Protein AF-A0A452V2U7-F1 (afdb_monomer_lite)

Organism: Ursus maritimus (NCBI:txid29073)

Structure (mmCIF, N/CA/C/O backbone):
data_AF-A0A452V2U7-F1
#
_entry.id   AF-A0A452V2U7-F1
#
loop_
_atom_site.group_PDB
_atom_site.id
_atom_site.type_symbol
_atom_site.label_atom_id
_atom_site.label_alt_id
_atom_site.label_comp_id
_atom_site.label_asym_id
_atom_site.label_entity_id
_atom_site.label_seq_id
_atom_site.pdbx_PDB_ins_code
_atom_site.Cartn_x
_atom_site.Cartn_y
_atom_site.Cartn_z
_atom_site.occupancy
_atom_site.B_iso_or_equiv
_atom_site.auth_seq_id
_atom_site.auth_comp_id
_atom_site.auth_asym_id
_atom_site.auth_atom_id
_atom_site.pdbx_PDB_model_num
ATOM 1 N N . MET A 1 1 ? 5.898 -2.558 -35.053 1.00 39.56 1 MET A N 1
ATOM 2 C CA . MET A 1 1 ? 6.240 -1.166 -34.687 1.00 39.56 1 MET A CA 1
ATOM 3 C C . MET A 1 1 ? 6.372 -1.060 -33.161 1.00 39.56 1 MET A C 1
ATOM 5 O O . MET A 1 1 ? 5.584 -0.393 -32.524 1.00 39.56 1 MET A O 1
ATOM 9 N N . LEU A 1 2 ? 7.328 -1.786 -32.562 1.00 45.12 2 LEU A N 1
ATOM 10 C CA . LEU A 1 2 ? 7.472 -1.958 -31.096 1.00 45.12 2 LEU A CA 1
ATOM 11 C C . LEU A 1 2 ? 8.805 -1.397 -30.559 1.00 45.12 2 LEU A C 1
ATOM 13 O O . LEU A 1 2 ? 9.093 -1.476 -29.370 1.00 45.12 2 LEU A O 1
ATOM 17 N N . LEU A 1 3 ? 9.646 -0.863 -31.450 1.00 44.84 3 LEU A N 1
ATOM 18 C CA . LEU A 1 3 ? 11.004 -0.418 -31.126 1.00 44.84 3 LEU A CA 1
ATOM 19 C C . LEU A 1 3 ? 11.071 1.058 -30.697 1.00 44.84 3 LEU A C 1
ATOM 21 O O . LEU A 1 3 ? 11.999 1.415 -29.983 1.00 44.84 3 LEU A O 1
ATOM 25 N N . ALA A 1 4 ? 10.089 1.891 -31.064 1.00 44.50 4 ALA A N 1
ATOM 26 C CA . ALA A 1 4 ? 10.100 3.324 -30.748 1.00 44.50 4 ALA A CA 1
ATOM 27 C C . ALA A 1 4 ? 9.685 3.649 -29.297 1.00 44.50 4 ALA A C 1
ATOM 29 O O . ALA A 1 4 ? 10.157 4.630 -28.741 1.00 44.50 4 ALA A O 1
ATOM 30 N N . ALA A 1 5 ? 8.864 2.815 -28.645 1.00 46.53 5 ALA A N 1
ATOM 31 C CA . ALA A 1 5 ? 8.417 3.070 -27.267 1.00 46.53 5 ALA A CA 1
ATOM 32 C C . ALA A 1 5 ? 9.523 2.841 -26.212 1.00 46.53 5 ALA A C 1
ATOM 34 O O . ALA A 1 5 ? 9.489 3.405 -25.124 1.00 46.53 5 ALA A O 1
ATOM 35 N N . ARG A 1 6 ? 10.558 2.050 -26.535 1.00 50.59 6 ARG A N 1
ATOM 36 C CA . ARG A 1 6 ? 11.642 1.715 -25.592 1.00 50.59 6 ARG A CA 1
ATOM 37 C C . ARG A 1 6 ? 12.606 2.867 -25.284 1.00 50.59 6 ARG A C 1
ATOM 39 O O . ARG A 1 6 ? 13.365 2.737 -24.328 1.00 50.59 6 ARG A O 1
ATOM 46 N N . SER A 1 7 ? 12.609 3.958 -26.055 1.00 55.22 7 SER A N 1
ATOM 47 C CA . SER A 1 7 ? 13.558 5.069 -25.867 1.00 55.22 7 SER A CA 1
ATOM 48 C C . SER A 1 7 ? 13.097 6.157 -24.889 1.00 55.22 7 SER A C 1
ATOM 50 O O . SER A 1 7 ? 13.906 7.016 -24.558 1.00 55.22 7 SER A O 1
ATOM 52 N N . ASN A 1 8 ? 11.847 6.134 -24.405 1.00 63.28 8 ASN A N 1
ATOM 53 C CA . ASN A 1 8 ? 11.286 7.234 -23.599 1.00 63.28 8 ASN A CA 1
ATOM 54 C C . ASN A 1 8 ? 11.191 6.966 -22.087 1.00 63.28 8 ASN A C 1
ATOM 56 O O . ASN A 1 8 ? 10.858 7.874 -21.331 1.00 63.28 8 ASN A O 1
ATOM 60 N N . CYS A 1 9 ? 11.506 5.760 -21.614 1.00 72.75 9 CYS A N 1
ATOM 61 C CA . CYS A 1 9 ? 11.289 5.376 -20.214 1.00 72.75 9 CYS A CA 1
ATOM 62 C C . CYS A 1 9 ? 12.532 5.635 -19.350 1.00 72.75 9 CYS A C 1
ATOM 64 O O . CYS A 1 9 ? 13.159 4.711 -18.831 1.00 72.75 9 CYS A O 1
ATOM 66 N N . THR A 1 10 ? 12.918 6.905 -19.225 1.00 70.62 10 THR A N 1
ATOM 67 C CA . THR A 1 10 ? 14.150 7.329 -18.536 1.00 70.62 10 THR A CA 1
ATOM 68 C C . THR A 1 10 ? 14.093 7.142 -17.018 1.00 70.62 10 THR A C 1
ATOM 70 O O . THR A 1 10 ? 15.11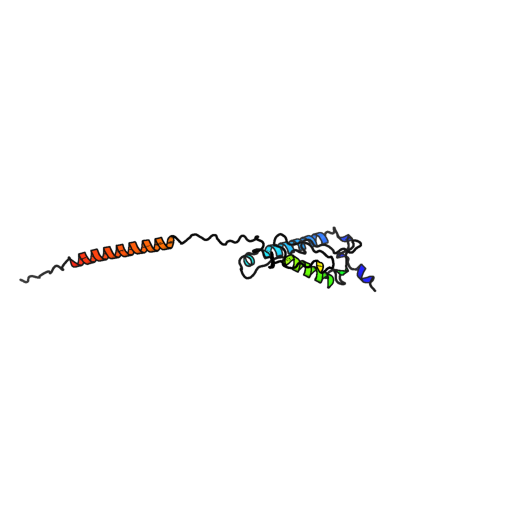3 6.798 -16.427 1.00 70.62 10 THR A O 1
ATOM 73 N N . CYS A 1 11 ? 12.916 7.268 -16.394 1.00 66.62 11 CYS A N 1
ATOM 74 C CA . CYS A 1 11 ? 12.731 7.090 -14.944 1.00 66.62 11 CYS A CA 1
ATOM 75 C C . CYS A 1 11 ? 12.976 5.652 -14.452 1.00 66.62 11 CYS A C 1
ATOM 77 O O . CYS A 1 11 ? 13.299 5.449 -13.286 1.00 66.62 11 CYS A O 1
ATOM 79 N N . LEU A 1 12 ? 12.831 4.649 -15.326 1.00 65.81 12 LEU A N 1
ATOM 80 C CA . LEU A 1 12 ? 13.098 3.235 -15.013 1.00 65.81 12 LEU A CA 1
ATOM 81 C C . LEU A 1 12 ? 14.512 2.797 -15.432 1.00 65.81 12 LEU A C 1
ATOM 83 O O . LEU A 1 12 ? 14.861 1.617 -15.340 1.00 65.81 12 LEU A O 1
ATOM 87 N N . SER A 1 13 ? 15.332 3.734 -15.916 1.00 65.31 13 SER A N 1
ATOM 88 C CA . SER A 1 13 ? 16.718 3.471 -16.288 1.00 65.31 13 SER A CA 1
ATOM 89 C C . SER A 1 13 ? 17.610 3.415 -15.050 1.00 65.31 13 SER A C 1
ATOM 91 O O . SER A 1 13 ? 17.613 4.329 -14.224 1.00 65.31 13 SER A O 1
ATOM 93 N N . ARG A 1 14 ? 18.472 2.391 -14.977 1.00 62.31 14 ARG A N 1
ATOM 94 C CA . ARG A 1 14 ? 19.490 2.251 -13.916 1.00 62.31 14 ARG A CA 1
ATOM 95 C C . ARG A 1 14 ? 20.443 3.446 -13.818 1.00 62.31 14 ARG A C 1
ATOM 97 O O . ARG A 1 14 ? 21.057 3.655 -12.779 1.00 62.31 14 ARG A O 1
ATOM 104 N N . SER A 1 15 ? 20.559 4.255 -14.874 1.00 59.78 15 SER A N 1
ATOM 105 C CA . SER A 1 15 ? 21.407 5.453 -14.881 1.00 59.78 15 SER A CA 1
ATOM 106 C C . SER A 1 15 ? 21.011 6.505 -13.834 1.00 59.78 15 SER A C 1
ATOM 108 O O . SER A 1 15 ? 21.810 7.3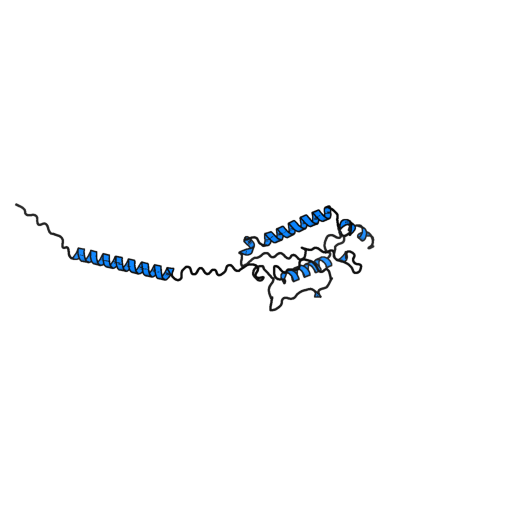96 -13.569 1.00 59.78 15 SER A O 1
ATOM 110 N N . GLN A 1 16 ? 19.812 6.421 -13.244 1.00 64.50 16 GLN A N 1
ATOM 111 C CA . GLN A 1 16 ? 19.323 7.362 -12.226 1.00 64.50 16 GLN A CA 1
ATOM 112 C C . GLN A 1 16 ? 19.404 6.837 -10.782 1.00 64.50 16 GLN A C 1
ATOM 114 O O . GLN A 1 16 ? 19.028 7.567 -9.870 1.00 64.50 16 GLN A O 1
ATOM 119 N N . GLU A 1 17 ? 19.916 5.621 -10.529 1.00 66.75 17 GLU A N 1
ATOM 120 C CA . GLU A 1 17 ? 19.820 4.952 -9.211 1.00 66.75 17 GLU A CA 1
ATOM 121 C C . GLU A 1 17 ? 20.420 5.736 -8.021 1.00 66.75 17 GLU A C 1
ATOM 123 O O . GLU A 1 17 ? 20.071 5.447 -6.877 1.00 66.75 17 GLU A O 1
ATOM 128 N N . ASN A 1 18 ? 21.228 6.774 -8.268 1.00 73.19 18 ASN A N 1
ATOM 129 C CA . ASN A 1 18 ? 21.844 7.620 -7.240 1.00 73.19 18 ASN A CA 1
ATOM 130 C C . ASN A 1 18 ? 21.716 9.134 -7.498 1.00 73.19 18 ASN A C 1
ATOM 132 O O . ASN A 1 18 ? 22.498 9.907 -6.946 1.00 73.19 18 ASN A O 1
ATOM 136 N N . SER A 1 19 ? 20.776 9.573 -8.339 1.00 85.56 19 SER A N 1
ATOM 137 C CA . SER A 1 19 ? 20.589 11.008 -8.594 1.00 85.56 19 SER A CA 1
ATOM 138 C C . SER A 1 19 ? 20.001 11.729 -7.368 1.00 85.56 19 SER A C 1
ATOM 140 O O . SER A 1 19 ? 19.308 11.112 -6.551 1.00 85.56 19 SER A O 1
ATOM 142 N N . LEU A 1 20 ? 20.275 13.032 -7.227 1.00 89.31 20 LEU A N 1
ATOM 143 C CA . LEU A 1 20 ? 19.721 13.845 -6.135 1.00 89.31 20 LEU A CA 1
ATOM 144 C C . LEU A 1 20 ? 18.192 13.912 -6.224 1.00 89.31 20 LEU A C 1
ATOM 146 O O . LEU A 1 20 ? 17.503 13.771 -5.219 1.00 89.31 20 LEU A O 1
ATOM 150 N N . GLU A 1 21 ? 17.659 14.008 -7.438 1.00 86.75 21 GLU A N 1
ATOM 151 C CA . GLU A 1 21 ? 16.224 14.050 -7.715 1.00 86.75 21 GLU A CA 1
ATOM 152 C C . GLU A 1 21 ? 15.532 12.764 -7.242 1.00 86.75 21 GLU A C 1
ATOM 154 O O . GLU A 1 21 ? 14.465 12.810 -6.628 1.00 86.75 21 GLU A O 1
ATOM 159 N N . LEU A 1 22 ? 16.150 11.595 -7.459 1.00 83.88 22 LEU A N 1
ATOM 160 C CA . LEU A 1 22 ? 15.602 10.329 -6.973 1.00 83.88 22 LEU A CA 1
ATOM 161 C C . LEU A 1 22 ? 15.632 10.243 -5.439 1.00 83.88 22 LEU A C 1
ATOM 163 O O . LEU A 1 22 ? 14.723 9.663 -4.839 1.00 83.88 22 LEU A O 1
ATOM 167 N N . GLN A 1 23 ? 16.656 10.803 -4.790 1.00 89.06 23 GLN A N 1
ATOM 168 C CA . GLN A 1 23 ? 16.723 10.867 -3.327 1.00 89.06 23 GLN A CA 1
ATOM 169 C C . GLN A 1 23 ? 15.627 11.775 -2.756 1.00 89.06 23 GLN A C 1
ATOM 171 O O . GLN A 1 23 ? 14.939 11.376 -1.814 1.00 89.06 23 GLN A O 1
ATOM 176 N N . GLU A 1 24 ? 15.400 12.941 -3.362 1.00 92.00 24 GLU A N 1
ATOM 177 C CA . GLU A 1 24 ? 14.311 13.847 -2.987 1.00 92.00 24 GLU A CA 1
ATOM 178 C C . GLU A 1 24 ? 12.939 13.185 -3.161 1.00 92.00 24 GLU A C 1
ATOM 180 O O . GLU A 1 24 ? 12.118 13.213 -2.242 1.00 92.00 24 GLU A O 1
ATOM 185 N N . LEU A 1 25 ? 12.705 12.504 -4.288 1.00 88.75 25 LEU A N 1
ATOM 186 C CA . LEU A 1 25 ? 11.463 11.761 -4.525 1.00 88.75 25 LEU A CA 1
ATOM 187 C C . LEU A 1 25 ? 11.245 10.655 -3.485 1.00 88.75 25 LEU A C 1
ATOM 189 O O . LEU A 1 25 ? 10.137 10.508 -2.963 1.00 88.75 25 LEU A O 1
ATOM 193 N N . LYS A 1 26 ? 12.295 9.901 -3.135 1.00 89.00 26 LYS A N 1
ATOM 194 C CA . LYS A 1 26 ? 12.235 8.892 -2.065 1.00 89.00 26 LYS A CA 1
ATOM 195 C C . LYS A 1 26 ? 11.873 9.525 -0.722 1.00 89.00 26 LYS A C 1
ATOM 197 O O . LYS A 1 26 ? 11.027 8.977 -0.015 1.00 89.00 26 LYS A O 1
ATOM 202 N N . GLN A 1 27 ? 12.458 10.676 -0.388 1.00 93.94 27 GLN A N 1
ATOM 203 C CA . GLN A 1 27 ? 12.161 11.402 0.848 1.00 93.94 27 GLN A CA 1
ATOM 204 C C . GLN A 1 27 ? 10.704 11.883 0.892 1.00 93.94 27 GLN A C 1
ATOM 206 O O . GLN A 1 27 ? 10.011 11.656 1.884 1.00 93.94 27 GLN A O 1
ATOM 211 N N . VAL A 1 28 ? 10.216 12.515 -0.180 1.00 95.31 28 VAL A N 1
ATOM 212 C CA . VAL A 1 28 ? 8.825 12.990 -0.270 1.00 95.31 28 VAL A CA 1
ATOM 213 C C . VAL A 1 28 ? 7.845 11.822 -0.152 1.00 95.31 28 VAL A C 1
ATOM 215 O O . VAL A 1 28 ? 6.902 11.889 0.637 1.00 95.31 28 VAL A O 1
ATOM 218 N N . ASN A 1 29 ? 8.099 10.724 -0.867 1.00 93.56 29 ASN A N 1
ATOM 219 C CA . ASN A 1 29 ? 7.280 9.519 -0.792 1.00 93.56 29 ASN A CA 1
ATOM 220 C C . ASN A 1 29 ? 7.279 8.911 0.620 1.00 93.56 29 ASN A C 1
ATOM 222 O O . ASN A 1 29 ? 6.220 8.564 1.137 1.00 93.56 29 ASN A O 1
ATOM 226 N N . TRP A 1 30 ? 8.440 8.821 1.278 1.00 94.94 30 TRP A N 1
ATOM 227 C CA . TRP A 1 30 ? 8.526 8.326 2.654 1.00 94.94 30 TRP A CA 1
ATOM 228 C C . TRP A 1 30 ? 7.716 9.200 3.617 1.00 94.94 30 TRP A C 1
ATOM 230 O O . TRP A 1 30 ? 6.921 8.680 4.397 1.00 94.94 30 TRP A O 1
ATOM 240 N N . ASN A 1 31 ? 7.845 10.527 3.523 1.00 97.12 31 ASN A N 1
ATOM 241 C CA . ASN A 1 31 ? 7.092 11.464 4.360 1.00 97.12 31 ASN A CA 1
ATOM 242 C C . ASN A 1 31 ? 5.580 11.328 4.154 1.00 97.12 31 ASN A C 1
ATOM 244 O O . ASN A 1 31 ? 4.824 11.328 5.127 1.00 97.12 31 ASN A O 1
ATOM 248 N N . PHE A 1 32 ? 5.139 11.171 2.904 1.00 96.31 32 PHE A N 1
ATOM 249 C CA . PHE A 1 32 ? 3.732 10.957 2.580 1.00 96.31 32 PHE A CA 1
ATOM 250 C C . PHE A 1 32 ? 3.201 9.661 3.204 1.00 96.31 32 PHE A C 1
ATOM 252 O O . PHE A 1 32 ? 2.202 9.685 3.925 1.00 96.31 32 PHE A O 1
ATOM 259 N N . GLN A 1 33 ? 3.900 8.541 3.004 1.00 96.12 33 GLN A N 1
ATOM 260 C CA . GLN A 1 33 ? 3.496 7.245 3.554 1.00 96.12 33 GLN A CA 1
ATOM 261 C C . GLN A 1 33 ? 3.489 7.241 5.090 1.00 96.12 33 GLN A C 1
ATOM 263 O O . GLN A 1 33 ? 2.543 6.747 5.706 1.00 96.12 33 GLN A O 1
ATOM 268 N N . SER A 1 34 ? 4.498 7.850 5.716 1.00 95.88 34 SER A N 1
ATOM 269 C CA . SER A 1 34 ? 4.567 8.032 7.170 1.00 95.88 34 SER A CA 1
ATOM 270 C C . SER A 1 34 ? 3.427 8.908 7.696 1.00 95.88 34 SER A C 1
ATOM 272 O O . SER A 1 34 ? 2.836 8.594 8.731 1.00 95.88 34 SER A O 1
ATOM 274 N N . GLY A 1 35 ? 3.068 9.974 6.975 1.00 96.94 35 GLY A N 1
ATOM 275 C CA . GLY A 1 35 ? 1.935 10.839 7.307 1.00 96.94 35 GLY A CA 1
ATOM 276 C C . GLY A 1 35 ? 0.596 10.102 7.255 1.00 96.94 35 GLY A C 1
ATOM 277 O O . GLY A 1 35 ? -0.182 10.184 8.206 1.00 96.94 35 GLY A O 1
ATOM 278 N N . ILE A 1 36 ? 0.356 9.325 6.194 1.00 95.69 36 ILE A N 1
ATOM 279 C CA . ILE A 1 36 ? -0.843 8.483 6.051 1.00 95.69 36 ILE A CA 1
ATOM 280 C C . ILE A 1 36 ? -0.908 7.420 7.152 1.00 95.69 36 ILE A C 1
ATOM 282 O O . ILE A 1 36 ? -1.959 7.243 7.771 1.00 95.69 36 ILE A O 1
ATOM 286 N N . SER A 1 37 ? 0.218 6.762 7.452 1.00 94.44 37 SER A N 1
ATOM 287 C CA . SER A 1 37 ? 0.315 5.817 8.566 1.00 94.44 37 SER A CA 1
ATOM 288 C C . SER A 1 37 ? -0.087 6.485 9.876 1.00 94.44 37 SER A C 1
ATOM 290 O O . SER A 1 37 ? -1.059 6.063 10.498 1.00 94.44 37 SER A O 1
ATOM 292 N N . ARG A 1 38 ? 0.545 7.606 10.245 1.00 95.25 38 ARG A N 1
ATOM 293 C CA . ARG A 1 38 ? 0.220 8.348 11.473 1.00 95.25 38 ARG A CA 1
ATOM 294 C C . ARG A 1 38 ? -1.251 8.765 11.538 1.00 95.25 38 ARG A C 1
ATOM 296 O O . ARG A 1 38 ? -1.856 8.661 12.601 1.00 95.25 38 ARG A O 1
ATOM 303 N N . LEU A 1 39 ? -1.823 9.219 10.423 1.00 94.62 39 LEU A N 1
ATOM 304 C CA . LEU A 1 39 ? -3.229 9.613 10.349 1.00 94.62 39 LEU A CA 1
ATOM 305 C C . LEU A 1 39 ? -4.175 8.441 10.639 1.00 94.62 39 LEU A C 1
ATOM 307 O O . LEU A 1 39 ? -5.190 8.646 11.300 1.00 94.62 39 LEU A O 1
ATOM 311 N N . SER A 1 40 ? -3.836 7.219 10.217 1.00 94.19 40 SER A N 1
ATOM 312 C CA . SER A 1 40 ? -4.657 6.033 10.504 1.00 94.19 40 SER A CA 1
ATOM 313 C C . SER A 1 40 ? -4.742 5.685 11.995 1.00 94.19 40 SER A C 1
ATOM 315 O O . SER A 1 40 ? -5.752 5.146 12.438 1.00 94.19 40 SER A O 1
ATOM 317 N N . TYR A 1 41 ? -3.742 6.087 12.788 1.00 92.25 41 TYR A N 1
ATOM 318 C CA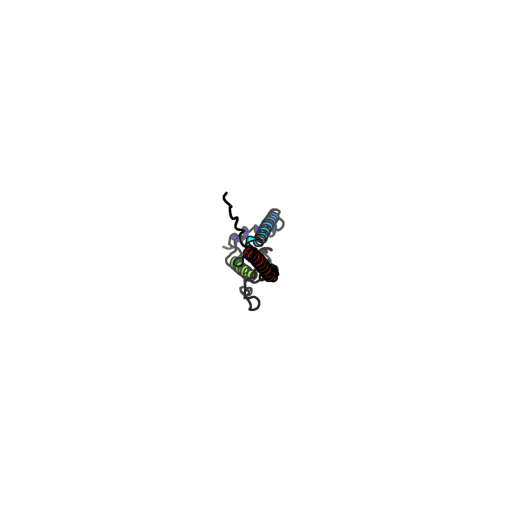 . TYR A 1 41 ? -3.729 5.950 14.250 1.00 92.25 41 TYR A CA 1
ATOM 319 C C . TYR A 1 41 ? -4.340 7.161 14.982 1.00 92.25 41 TYR A C 1
ATOM 321 O O . TYR A 1 41 ? -4.143 7.332 16.186 1.00 92.25 41 TYR A O 1
ATOM 329 N N . GLY A 1 42 ? -5.066 8.031 14.275 1.00 92.25 42 GLY A N 1
ATOM 330 C CA . GLY A 1 42 ? -5.744 9.180 14.871 1.00 92.25 42 GLY A CA 1
ATOM 331 C C . GLY A 1 42 ? -6.838 8.768 15.876 1.00 92.25 42 GLY A C 1
ATOM 332 O O . GLY A 1 42 ? -7.583 7.823 15.599 1.00 92.25 42 GLY A O 1
ATOM 333 N N . PRO A 1 43 ? -7.010 9.477 17.013 1.00 90.38 43 PRO A N 1
ATOM 334 C CA . PRO A 1 43 ? -8.007 9.134 18.036 1.00 90.38 43 PRO A CA 1
ATOM 335 C C . PRO A 1 43 ? -9.436 8.961 17.501 1.00 90.38 43 PRO A C 1
ATOM 337 O O . PRO A 1 43 ? -10.173 8.108 17.990 1.00 90.38 43 PRO A O 1
ATOM 340 N N . GLN A 1 44 ? -9.808 9.721 16.467 1.00 90.94 44 GLN A N 1
ATOM 341 C CA . GLN A 1 44 ? -11.120 9.660 15.821 1.00 90.94 44 GLN A CA 1
ATOM 342 C C . GLN A 1 44 ? -11.420 8.317 15.131 1.00 90.94 44 GLN A C 1
ATOM 344 O O . GLN A 1 44 ? -12.585 7.999 14.905 1.00 90.94 44 GLN A O 1
ATOM 349 N N . TYR A 1 45 ? -10.389 7.532 14.798 1.00 91.00 45 TYR A N 1
ATOM 350 C CA . TYR A 1 45 ? -10.517 6.228 14.136 1.00 91.00 45 TYR A CA 1
ATOM 351 C C . TYR A 1 45 ? -10.305 5.046 15.086 1.00 91.00 45 TYR A C 1
ATOM 353 O O . TYR A 1 45 ? -10.666 3.923 14.745 1.00 91.00 45 TYR A O 1
ATOM 361 N N . LEU A 1 46 ? -9.719 5.284 16.265 1.00 89.44 46 LEU A N 1
ATOM 362 C CA . LEU A 1 46 ? -9.430 4.235 17.249 1.00 89.44 46 LEU A CA 1
ATOM 363 C C . LEU A 1 46 ? -10.576 4.001 18.243 1.00 89.44 46 LEU A C 1
ATOM 365 O O . LEU A 1 46 ? -10.641 2.938 18.850 1.00 89.44 46 LEU A O 1
ATOM 369 N N . GLN A 1 47 ? -11.463 4.984 18.425 1.00 85.12 47 GLN A N 1
ATOM 370 C CA . GLN A 1 47 ? -12.534 4.938 19.433 1.00 85.12 47 GLN A CA 1
ATOM 371 C C . GLN A 1 47 ? -13.885 4.460 18.887 1.00 85.12 47 GLN A C 1
ATOM 373 O O . GLN A 1 47 ? -14.813 4.248 19.661 1.00 85.12 47 GLN A O 1
ATOM 378 N N . ARG A 1 48 ? -14.021 4.314 17.566 1.00 87.31 48 ARG A N 1
ATOM 379 C CA . ARG A 1 48 ? -15.274 3.889 16.940 1.00 87.31 48 ARG A CA 1
ATOM 380 C C . ARG A 1 48 ? -15.378 2.371 16.870 1.00 87.31 48 ARG A C 1
ATOM 382 O O . ARG A 1 48 ? -14.398 1.683 16.600 1.00 87.31 48 ARG A O 1
ATOM 389 N N . GLU A 1 49 ? -16.585 1.863 17.085 1.00 88.81 49 GLU A N 1
ATOM 390 C CA . GLU A 1 49 ? -16.884 0.426 17.010 1.00 88.81 49 GLU A CA 1
ATOM 391 C C . GLU A 1 49 ? -17.295 -0.022 15.602 1.00 88.81 49 GLU A C 1
ATOM 393 O O . GLU A 1 49 ? -17.119 -1.178 15.234 1.00 88.81 49 GLU A O 1
ATOM 398 N N . ASP A 1 50 ? -17.803 0.904 14.793 1.00 92.44 50 ASP A N 1
ATOM 399 C CA . ASP A 1 50 ? -18.388 0.660 13.472 1.00 92.44 50 ASP A CA 1
ATOM 400 C C . ASP A 1 50 ? -17.509 1.160 12.310 1.00 92.44 50 ASP A C 1
ATOM 402 O O . ASP A 1 50 ? -17.865 1.011 11.142 1.00 92.44 50 ASP A O 1
ATOM 406 N N . PHE A 1 51 ? -16.361 1.771 12.612 1.00 94.06 51 PHE A N 1
ATOM 407 C CA . PHE A 1 51 ? -15.435 2.294 11.614 1.00 94.06 51 PHE A CA 1
ATOM 408 C C . PHE A 1 51 ? -13.994 2.258 12.118 1.00 94.06 51 PHE A C 1
ATOM 410 O O . PHE A 1 51 ? -13.713 2.610 13.260 1.00 94.06 51 PHE A O 1
ATOM 417 N N . THR A 1 52 ? -13.064 1.898 11.237 1.00 93.88 52 THR A N 1
ATOM 418 C CA . THR A 1 52 ? -11.626 1.953 11.507 1.00 93.88 52 THR A CA 1
ATOM 419 C C . THR A 1 52 ? -10.852 2.207 10.217 1.00 93.88 52 THR A C 1
ATOM 421 O O . THR A 1 52 ? -11.359 1.972 9.119 1.00 93.88 52 THR A O 1
ATOM 424 N N . VAL A 1 53 ? -9.613 2.677 10.343 1.00 95.69 53 VAL A N 1
ATOM 425 C CA . VAL A 1 53 ? -8.715 2.929 9.212 1.00 95.69 53 VAL A CA 1
ATOM 426 C C . VAL A 1 53 ? -7.493 2.037 9.356 1.00 95.69 53 VAL A C 1
ATOM 428 O O . VAL A 1 53 ? -6.845 2.020 10.398 1.00 95.69 53 VAL A O 1
ATOM 431 N N . VAL A 1 54 ? -7.161 1.302 8.294 1.00 96.44 54 VAL A N 1
ATOM 432 C CA . VAL A 1 54 ? -5.997 0.413 8.259 1.00 96.44 54 VAL A CA 1
ATOM 433 C C . VAL A 1 54 ? -5.220 0.662 6.977 1.00 96.44 54 VAL A C 1
ATOM 435 O O . VAL A 1 54 ? -5.721 0.414 5.879 1.00 96.44 54 VAL A O 1
ATOM 438 N N . VAL A 1 55 ? -3.980 1.126 7.114 1.00 97.00 55 VAL A N 1
ATOM 439 C CA . VAL A 1 55 ? -3.068 1.289 5.977 1.00 97.00 55 VAL A CA 1
ATOM 440 C C . VAL A 1 55 ? -2.623 -0.078 5.467 1.00 97.00 55 VAL A C 1
ATOM 442 O O . VAL A 1 55 ? -2.320 -0.973 6.256 1.00 97.00 55 VAL A O 1
ATOM 445 N N . GLN A 1 56 ? -2.565 -0.217 4.142 1.00 97.62 56 GLN A N 1
ATOM 446 C CA . GLN A 1 56 ? -2.071 -1.413 3.467 1.00 97.62 56 GLN A CA 1
ATOM 447 C C . GLN A 1 56 ? -0.700 -1.098 2.840 1.00 97.62 56 GLN A C 1
ATOM 449 O O . GLN A 1 56 ? -0.651 -0.542 1.742 1.00 97.62 56 GLN A O 1
ATOM 454 N N . PRO A 1 57 ? 0.426 -1.355 3.535 1.00 96.75 57 PRO A N 1
ATOM 455 C CA . PRO A 1 57 ? 1.740 -0.838 3.152 1.00 96.75 57 PRO A CA 1
ATOM 456 C C . PRO A 1 57 ? 2.433 -1.618 2.023 1.00 96.75 57 PRO A C 1
ATOM 458 O O . PRO A 1 57 ? 3.655 -1.584 1.944 1.00 96.75 57 PRO A O 1
ATOM 461 N N . PHE A 1 58 ? 1.715 -2.284 1.114 1.00 94.94 58 PHE A N 1
ATOM 462 C CA . PHE A 1 58 ? 2.327 -3.109 0.055 1.00 94.94 58 PHE A CA 1
ATOM 463 C C . PHE A 1 58 ? 3.219 -2.324 -0.938 1.00 94.94 58 PHE A C 1
ATOM 465 O O . PHE A 1 58 ? 3.954 -2.930 -1.715 1.00 94.94 58 PHE A O 1
ATOM 472 N N . PHE A 1 59 ? 3.206 -0.986 -0.875 1.00 91.88 59 PHE A N 1
ATOM 473 C CA . PHE A 1 59 ? 4.101 -0.070 -1.597 1.00 91.88 59 PHE A CA 1
ATOM 474 C C . PHE A 1 59 ? 5.127 0.673 -0.729 1.00 91.88 59 PHE A C 1
ATOM 476 O O . PHE A 1 59 ? 5.838 1.544 -1.226 1.00 91.88 59 PHE A O 1
ATOM 483 N N . GLN A 1 60 ? 5.245 0.343 0.556 1.00 94.06 60 GLN A N 1
ATOM 484 C CA . GLN A 1 60 ? 6.218 0.996 1.431 1.00 94.06 60 GLN A CA 1
ATOM 485 C C . GLN A 1 60 ? 7.647 0.817 0.926 1.00 94.06 60 GLN A C 1
ATOM 487 O O . GLN A 1 60 ? 8.402 1.784 0.831 1.00 94.06 60 GLN A O 1
ATOM 492 N N . ASN A 1 61 ? 7.969 -0.406 0.522 1.00 91.75 61 ASN A N 1
ATOM 493 C CA . ASN A 1 61 ? 9.210 -0.781 -0.125 1.00 91.75 61 ASN A CA 1
ATOM 494 C C . ASN A 1 61 ? 8.931 -1.042 -1.612 1.00 91.75 61 ASN A C 1
ATOM 496 O O . ASN A 1 61 ? 8.722 -2.181 -2.037 1.00 91.75 61 ASN A O 1
ATOM 500 N N . THR A 1 62 ? 8.889 0.031 -2.405 1.00 84.88 62 THR A N 1
ATOM 501 C CA . THR A 1 62 ? 8.667 -0.048 -3.854 1.00 84.88 62 THR A CA 1
ATOM 502 C C . THR A 1 62 ? 9.836 -0.738 -4.554 1.00 84.88 62 THR A C 1
ATOM 504 O O . THR A 1 62 ? 10.981 -0.301 -4.452 1.00 84.88 62 THR A O 1
ATOM 507 N N . LEU A 1 63 ? 9.529 -1.790 -5.313 1.00 86.25 63 LEU A N 1
ATOM 508 C CA . LEU A 1 63 ? 10.479 -2.523 -6.146 1.00 86.25 63 LEU A CA 1
ATOM 509 C C . LEU A 1 63 ? 10.122 -2.338 -7.623 1.00 86.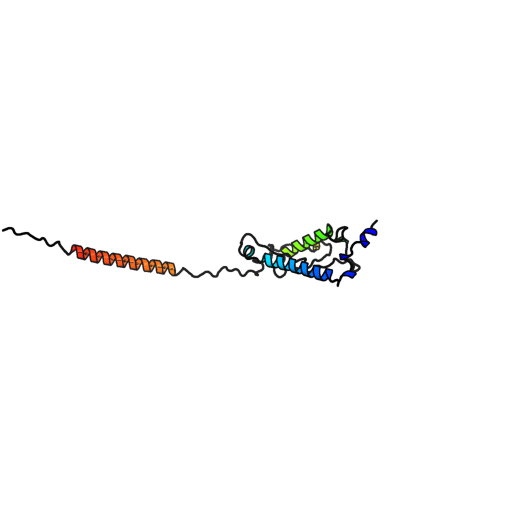25 63 LEU A C 1
ATOM 511 O O . LEU A 1 63 ? 8.945 -2.284 -7.975 1.00 86.25 63 LEU A O 1
ATOM 515 N N . VAL A 1 64 ? 11.132 -2.276 -8.491 1.00 86.50 64 VAL A N 1
ATOM 516 C CA . VAL A 1 64 ? 10.919 -2.286 -9.945 1.00 86.50 64 VAL A CA 1
ATOM 517 C C . VAL A 1 64 ? 10.678 -3.736 -10.390 1.00 86.50 64 VAL A C 1
ATOM 519 O O . VAL A 1 64 ? 11.510 -4.594 -10.083 1.00 86.50 64 VAL A O 1
ATOM 522 N N . PRO A 1 65 ? 9.582 -4.043 -11.112 1.00 90.06 65 PRO A N 1
ATOM 523 C CA . PRO A 1 65 ? 9.360 -5.366 -11.691 1.00 90.06 65 PRO A CA 1
ATOM 524 C C . PRO A 1 65 ? 10.527 -5.754 -12.599 1.00 90.06 65 PRO A C 1
ATOM 526 O O . PRO A 1 65 ? 10.936 -4.952 -13.438 1.00 90.06 65 PRO A O 1
ATOM 529 N N . LEU A 1 66 ? 11.052 -6.972 -12.465 1.00 90.19 66 LEU A N 1
ATOM 530 C CA . LEU A 1 66 ? 12.173 -7.450 -13.276 1.00 90.19 66 LEU A CA 1
ATOM 531 C C . LEU A 1 66 ? 11.725 -8.544 -14.244 1.00 90.19 66 LEU A C 1
ATOM 533 O O . LEU A 1 66 ? 10.974 -9.446 -13.881 1.00 90.19 66 LEU A O 1
ATOM 537 N N . ASN A 1 67 ? 12.221 -8.479 -15.477 1.00 89.06 67 ASN A N 1
ATOM 538 C CA . ASN A 1 67 ? 12.035 -9.525 -16.476 1.00 89.06 67 ASN A CA 1
ATOM 539 C C . ASN A 1 67 ? 13.083 -10.642 -16.300 1.00 89.06 67 ASN A C 1
ATOM 541 O O . ASN A 1 67 ? 14.011 -10.530 -15.500 1.00 89.06 67 ASN A O 1
ATOM 545 N N . SER A 1 68 ? 12.990 -11.709 -17.099 1.00 90.31 68 SER A N 1
ATOM 546 C CA . SER A 1 68 ? 13.908 -12.862 -17.035 1.00 90.31 68 SER A CA 1
ATOM 547 C C . SER A 1 68 ? 15.387 -12.536 -17.283 1.00 90.31 68 SER A C 1
ATOM 549 O O . SER A 1 68 ? 16.251 -13.352 -16.980 1.00 90.31 68 SER A O 1
ATOM 551 N N . ARG A 1 69 ? 15.698 -11.351 -17.821 1.00 89.94 69 ARG A N 1
ATOM 552 C CA . ARG A 1 69 ? 17.067 -10.858 -18.041 1.00 89.94 69 ARG A CA 1
ATOM 553 C C . ARG A 1 69 ? 17.533 -9.882 -16.953 1.00 89.94 69 ARG A C 1
ATOM 555 O O . ARG A 1 69 ? 18.588 -9.277 -17.102 1.00 89.94 69 ARG A O 1
ATOM 562 N N . GLY A 1 70 ? 16.747 -9.681 -15.893 1.00 86.44 70 GLY A N 1
ATOM 563 C CA . GLY A 1 70 ? 17.075 -8.785 -14.778 1.00 86.44 70 GLY A CA 1
ATOM 564 C C . GLY A 1 70 ? 16.942 -7.286 -15.082 1.00 86.44 70 GLY A C 1
ATOM 565 O O . GLY A 1 70 ? 17.358 -6.459 -14.270 1.00 86.44 70 GLY A O 1
ATOM 566 N N . GLY A 1 71 ? 16.387 -6.916 -16.241 1.00 85.75 71 GLY A N 1
ATOM 567 C CA . GLY A 1 71 ? 16.005 -5.533 -16.552 1.00 85.75 71 GLY A CA 1
ATOM 568 C C . GLY A 1 71 ? 14.562 -5.240 -16.138 1.00 85.75 71 GLY A C 1
ATOM 569 O O . GLY A 1 71 ? 13.814 -6.176 -15.867 1.00 85.75 71 GLY A O 1
ATOM 570 N N . ALA A 1 72 ? 14.153 -3.968 -16.148 1.00 87.62 72 ALA A N 1
ATOM 571 C CA . ALA A 1 72 ? 12.770 -3.591 -15.856 1.00 87.62 72 ALA A CA 1
ATOM 572 C C . ALA A 1 72 ? 11.780 -4.326 -16.786 1.00 87.62 72 ALA A C 1
ATOM 574 O O . ALA A 1 72 ? 11.962 -4.376 -18.010 1.00 87.62 72 ALA A O 1
ATOM 575 N N . ASP A 1 73 ? 10.745 -4.934 -16.211 1.00 91.00 73 ASP A N 1
ATOM 576 C CA . ASP A 1 73 ? 9.633 -5.526 -16.948 1.00 91.00 73 ASP A CA 1
ATOM 577 C C . ASP A 1 73 ? 8.570 -4.457 -17.206 1.00 91.00 73 ASP A C 1
ATOM 579 O O . ASP A 1 73 ? 7.683 -4.206 -16.390 1.00 91.00 73 ASP A O 1
ATOM 583 N N . LEU A 1 74 ? 8.675 -3.826 -18.374 1.00 90.06 74 LEU A N 1
ATOM 584 C CA . LEU A 1 74 ? 7.765 -2.763 -18.790 1.00 90.06 74 LEU A CA 1
ATOM 585 C C . LEU A 1 74 ? 6.330 -3.257 -19.032 1.00 90.06 74 LEU A C 1
ATOM 587 O O . LEU A 1 74 ? 5.434 -2.435 -19.141 1.00 90.06 74 LEU A O 1
ATOM 591 N N . THR A 1 75 ? 6.069 -4.573 -19.066 1.00 92.19 75 THR A N 1
ATOM 592 C CA . THR A 1 75 ? 4.703 -5.095 -19.278 1.00 92.19 75 THR A CA 1
ATOM 593 C C . THR A 1 75 ? 3.752 -4.808 -18.112 1.00 92.19 75 THR A C 1
ATOM 595 O O . THR A 1 75 ? 2.533 -4.897 -18.274 1.00 92.19 75 THR A O 1
ATOM 598 N N . PHE A 1 76 ? 4.283 -4.442 -16.942 1.00 92.88 76 PHE A N 1
ATOM 599 C CA . PHE A 1 76 ? 3.498 -3.997 -15.787 1.00 92.88 76 PHE A CA 1
ATOM 600 C C . PHE A 1 76 ? 3.102 -2.517 -15.846 1.00 92.88 76 PHE A C 1
ATOM 602 O O . PHE A 1 76 ? 2.299 -2.078 -15.024 1.00 92.88 76 PHE A O 1
ATOM 609 N N . PHE A 1 77 ? 3.623 -1.763 -16.813 1.00 91.81 77 PHE A N 1
ATOM 610 C CA . PHE A 1 77 ? 3.360 -0.340 -16.980 1.00 91.81 77 PHE A CA 1
ATOM 611 C C . PHE A 1 77 ? 2.652 -0.064 -18.306 1.00 91.81 77 PHE A C 1
ATOM 613 O O . PHE A 1 77 ? 2.679 -0.877 -19.230 1.00 91.81 77 PHE A O 1
ATOM 620 N N . SER A 1 78 ? 1.976 1.076 -18.368 1.00 91.19 78 SER A N 1
ATOM 621 C CA . SER A 1 78 ? 1.352 1.598 -19.575 1.00 91.19 78 SER A CA 1
ATOM 622 C C . SER A 1 78 ? 2.414 2.123 -20.555 1.00 91.19 78 SER A C 1
ATOM 624 O O . SER A 1 78 ? 3.608 2.131 -20.247 1.00 91.19 78 SER A O 1
ATOM 626 N N . GLU A 1 79 ? 1.992 2.587 -21.733 1.00 87.94 79 GLU A N 1
ATOM 627 C CA . GLU A 1 79 ? 2.886 3.129 -22.772 1.00 87.94 79 GLU A CA 1
ATOM 628 C C . GLU A 1 79 ? 3.736 4.325 -22.293 1.00 87.94 79 GLU A C 1
ATOM 630 O O . GLU A 1 79 ? 4.779 4.613 -22.878 1.00 87.94 79 GLU A O 1
ATOM 635 N N . ASP A 1 80 ? 3.322 5.009 -21.220 1.00 85.62 80 ASP A N 1
ATOM 636 C CA . ASP A 1 80 ? 4.078 6.105 -20.599 1.00 85.62 80 ASP A CA 1
ATOM 637 C C . ASP A 1 80 ? 5.141 5.655 -19.583 1.00 85.62 80 ASP A C 1
ATOM 639 O O . ASP A 1 80 ? 5.886 6.488 -19.066 1.00 85.62 80 ASP A O 1
ATOM 643 N N . CYS A 1 81 ? 5.232 4.351 -19.294 1.00 85.81 81 CYS A N 1
ATOM 644 C CA . CYS A 1 81 ? 6.149 3.774 -18.310 1.00 85.81 81 CYS A CA 1
ATOM 645 C C . CYS A 1 81 ? 6.009 4.325 -16.878 1.00 85.81 81 CYS A C 1
ATOM 647 O O . CYS A 1 81 ? 6.934 4.183 -16.073 1.00 85.81 81 CYS A O 1
ATOM 649 N N . PHE A 1 82 ? 4.869 4.928 -16.548 1.00 84.50 82 PHE A N 1
ATOM 650 C CA . PHE A 1 82 ? 4.583 5.493 -15.233 1.00 84.50 82 PHE A CA 1
ATOM 651 C C . PHE A 1 82 ? 3.322 4.879 -14.629 1.00 84.50 82 PHE A C 1
ATOM 653 O O . PHE A 1 82 ? 3.372 4.305 -13.540 1.00 84.50 82 PHE A O 1
ATOM 660 N N . HIS A 1 83 ? 2.201 4.938 -15.346 1.00 90.94 83 HIS A N 1
ATOM 661 C CA . HIS A 1 83 ? 0.969 4.306 -14.890 1.00 90.94 83 HIS A CA 1
ATOM 662 C C . HIS A 1 83 ? 1.067 2.788 -15.017 1.00 90.94 83 HIS A C 1
ATOM 664 O O . HIS A 1 83 ? 1.754 2.263 -15.893 1.00 90.94 83 HIS A O 1
ATOM 670 N N . PHE A 1 84 ? 0.359 2.062 -14.155 1.00 93.00 84 PHE A N 1
ATOM 671 C CA . PHE A 1 84 ? 0.262 0.614 -14.285 1.00 93.00 84 PHE A CA 1
ATOM 672 C C . PHE A 1 84 ? -0.556 0.233 -15.523 1.00 93.00 84 PHE A C 1
ATOM 674 O O . PHE A 1 84 ? -1.548 0.878 -15.858 1.00 93.00 84 PHE A O 1
ATOM 681 N N . SER A 1 85 ? -0.154 -0.845 -16.194 1.00 95.31 85 SER A N 1
ATOM 682 C CA . SER A 1 85 ? -1.012 -1.509 -17.179 1.00 95.31 85 SER A CA 1
ATOM 683 C C . SER A 1 85 ? -2.133 -2.280 -16.475 1.00 95.31 85 SER A C 1
ATOM 685 O O . SER A 1 85 ? -2.141 -2.407 -15.249 1.00 95.31 85 SER A O 1
ATOM 687 N N . GLU A 1 86 ? -3.047 -2.883 -17.241 1.00 95.25 86 GLU A N 1
ATOM 688 C CA . GLU A 1 86 ? -4.017 -3.855 -16.706 1.00 95.25 86 GLU A CA 1
ATOM 689 C C . GLU A 1 86 ? -3.321 -4.928 -15.850 1.00 95.25 86 GLU A C 1
ATOM 691 O O . GLU A 1 86 ? -3.745 -5.232 -14.735 1.00 95.25 86 GLU A O 1
ATOM 696 N N . ARG A 1 87 ? -2.189 -5.441 -16.342 1.00 94.44 87 ARG A N 1
ATOM 697 C CA . ARG A 1 87 ? -1.361 -6.422 -15.642 1.00 94.44 87 ARG A CA 1
ATOM 698 C C . ARG A 1 87 ? -0.789 -5.866 -14.336 1.00 94.44 87 ARG A C 1
ATOM 700 O O . ARG A 1 87 ? -0.820 -6.559 -13.323 1.00 94.44 87 ARG A O 1
ATOM 707 N N . GLY A 1 88 ? -0.285 -4.632 -14.337 1.00 94.44 88 GLY A N 1
ATOM 708 C CA . GLY A 1 88 ? 0.169 -3.956 -13.117 1.00 94.44 88 GLY A CA 1
ATOM 709 C C . GLY A 1 88 ? -0.952 -3.794 -12.092 1.00 94.44 88 GLY A C 1
ATOM 710 O O . GLY A 1 88 ? -0.790 -4.182 -10.937 1.00 94.44 88 GLY A O 1
ATOM 711 N N . HIS A 1 89 ? -2.117 -3.312 -12.523 1.00 95.62 89 HIS A N 1
ATOM 712 C CA . HIS A 1 89 ? -3.290 -3.164 -11.663 1.00 95.62 89 HIS A CA 1
ATOM 713 C C . HIS A 1 89 ? -3.773 -4.494 -11.076 1.00 95.62 89 HIS A C 1
ATOM 715 O O . HIS A 1 89 ? -4.113 -4.537 -9.893 1.00 95.62 89 HIS A O 1
ATOM 721 N N . ALA A 1 90 ? -3.757 -5.581 -11.854 1.00 95.00 90 ALA A N 1
ATOM 722 C CA . ALA A 1 90 ? -4.106 -6.912 -11.362 1.00 95.00 90 ALA A CA 1
ATOM 723 C C . ALA A 1 90 ? -3.201 -7.341 -10.196 1.00 95.00 90 ALA A C 1
ATOM 725 O O . ALA A 1 90 ? -3.692 -7.845 -9.185 1.00 95.00 90 ALA A O 1
ATOM 726 N N . GLU A 1 91 ? -1.896 -7.073 -10.285 1.00 95.19 91 GLU A N 1
ATOM 727 C CA . GLU A 1 91 ? -0.973 -7.365 -9.189 1.00 95.19 91 GLU A CA 1
ATOM 728 C C . GLU A 1 91 ? -1.221 -6.511 -7.951 1.00 95.19 91 GLU A C 1
ATOM 730 O O . GLU A 1 91 ? -1.149 -7.016 -6.831 1.00 95.19 91 GLU A O 1
ATOM 735 N N . MET A 1 92 ? -1.562 -5.235 -8.136 1.00 95.38 92 MET A N 1
ATOM 736 C CA . MET A 1 92 ? -1.854 -4.344 -7.011 1.00 95.38 92 MET A CA 1
ATOM 737 C C . MET A 1 92 ? -3.142 -4.737 -6.296 1.00 95.38 92 MET A C 1
ATOM 739 O O . MET A 1 92 ? -3.213 -4.660 -5.071 1.00 95.38 92 MET A O 1
ATOM 743 N N . ALA A 1 93 ? -4.139 -5.223 -7.037 1.00 96.00 93 ALA A N 1
ATOM 744 C CA . ALA A 1 93 ? -5.359 -5.765 -6.456 1.00 96.00 93 ALA A CA 1
ATOM 745 C C . ALA A 1 93 ? -5.078 -7.020 -5.610 1.00 96.00 93 ALA A C 1
ATOM 747 O O . ALA A 1 93 ? -5.597 -7.137 -4.500 1.00 96.00 93 ALA A O 1
ATOM 748 N N . ILE A 1 94 ? -4.218 -7.928 -6.092 1.00 96.44 94 ILE A N 1
ATOM 749 C CA . ILE A 1 94 ? -3.796 -9.119 -5.334 1.00 96.44 94 ILE A CA 1
ATOM 750 C C . ILE A 1 94 ? -3.031 -8.712 -4.071 1.00 96.44 94 ILE A C 1
ATOM 752 O O . ILE A 1 94 ? -3.295 -9.248 -2.995 1.00 96.44 94 ILE A O 1
ATOM 756 N N . ALA A 1 95 ? -2.096 -7.766 -4.187 1.00 96.50 95 ALA A N 1
ATOM 757 C CA . ALA A 1 95 ? -1.320 -7.278 -3.055 1.00 96.50 95 ALA A CA 1
ATOM 758 C C . ALA A 1 95 ? -2.223 -6.654 -1.987 1.00 96.50 95 ALA A C 1
ATOM 760 O O . ALA A 1 95 ? -2.140 -7.051 -0.829 1.00 96.50 95 ALA A O 1
ATOM 761 N N . LEU A 1 96 ? -3.140 -5.765 -2.383 1.00 97.19 96 LEU A N 1
ATOM 762 C CA . LEU A 1 96 ? -4.129 -5.166 -1.490 1.00 97.19 96 LEU A CA 1
ATOM 763 C C . LEU A 1 96 ? -4.973 -6.233 -0.779 1.00 97.19 96 LEU A C 1
ATOM 765 O O . LEU A 1 96 ? -5.072 -6.213 0.446 1.00 97.19 96 LEU A O 1
ATOM 769 N N . TRP A 1 97 ? -5.550 -7.174 -1.533 1.00 97.19 97 TRP A N 1
ATOM 770 C CA . TRP A 1 97 ? -6.374 -8.253 -0.983 1.00 97.19 97 TRP A CA 1
ATOM 771 C C . TRP A 1 97 ? -5.621 -9.065 0.068 1.00 97.19 97 TRP A C 1
ATOM 773 O O . TRP A 1 97 ? -6.079 -9.211 1.200 1.00 97.19 97 TRP A O 1
ATOM 783 N N . ASN A 1 98 ? -4.423 -9.530 -0.282 1.00 97.12 98 ASN A N 1
ATOM 784 C CA . ASN A 1 98 ? -3.591 -10.313 0.620 1.00 97.12 98 ASN A CA 1
ATOM 785 C C . ASN A 1 98 ? -3.195 -9.520 1.869 1.00 97.12 98 ASN A C 1
ATOM 787 O O . ASN A 1 98 ? -3.162 -10.085 2.956 1.00 97.12 98 ASN A O 1
ATOM 791 N N . ASN A 1 99 ? -2.927 -8.221 1.728 1.00 97.50 99 ASN A N 1
ATOM 792 C CA . ASN A 1 99 ? -2.536 -7.361 2.837 1.00 97.50 99 ASN A CA 1
ATOM 793 C C . ASN A 1 99 ? -3.687 -7.126 3.823 1.00 97.50 99 ASN A C 1
ATOM 795 O O . ASN A 1 99 ? -3.461 -7.087 5.033 1.00 97.50 99 ASN A O 1
ATOM 799 N N . MET A 1 100 ? -4.937 -7.054 3.346 1.00 97.38 100 MET A N 1
ATOM 800 C CA . MET A 1 100 ? -6.112 -6.987 4.225 1.00 97.38 100 MET A CA 1
ATOM 801 C C . MET A 1 100 ? -6.296 -8.268 5.058 1.00 97.38 100 MET A C 1
ATOM 803 O O . MET A 1 100 ? -6.871 -8.203 6.144 1.00 97.38 100 MET A O 1
ATOM 807 N N . LEU A 1 101 ? -5.767 -9.402 4.584 1.00 96.94 101 LEU A N 1
ATOM 808 C CA . LEU A 1 101 ? -5.754 -10.696 5.276 1.00 96.94 101 LEU A CA 1
ATOM 809 C C . LEU A 1 101 ? -4.511 -10.912 6.159 1.00 96.94 101 LEU A C 1
ATOM 811 O O . LEU A 1 101 ? -4.339 -11.990 6.718 1.00 96.94 101 LEU A O 1
ATOM 815 N N . GLU A 1 102 ? -3.647 -9.907 6.314 1.00 96.56 102 GLU A N 1
ATOM 816 C CA . GLU A 1 102 ? -2.479 -9.964 7.199 1.00 96.56 102 GLU A CA 1
ATOM 817 C C . GLU A 1 102 ? -2.706 -9.137 8.470 1.00 96.56 102 GLU A C 1
ATOM 819 O O . GLU A 1 102 ? -3.173 -7.992 8.365 1.00 96.56 102 GLU A O 1
ATOM 824 N N . PRO A 1 103 ? -2.332 -9.648 9.659 1.00 95.50 103 PRO A N 1
ATOM 825 C CA . PRO A 1 103 ? -2.474 -8.905 10.902 1.00 95.50 103 PRO A CA 1
ATOM 826 C C . PRO A 1 103 ? -1.709 -7.585 10.846 1.00 95.50 103 PRO A C 1
ATOM 828 O O . PRO A 1 103 ? -0.610 -7.483 10.289 1.00 95.50 103 PRO A O 1
ATOM 831 N N . VAL A 1 104 ? -2.305 -6.539 11.421 1.00 95.44 104 VAL A N 1
ATOM 832 C CA . VAL A 1 104 ? -1.646 -5.236 11.524 1.00 95.44 104 VAL A CA 1
ATOM 833 C C . VAL A 1 104 ? -0.349 -5.406 12.323 1.00 95.44 104 VAL A C 1
ATOM 835 O O . VAL A 1 104 ? -0.315 -6.131 13.311 1.00 95.44 104 VAL A O 1
ATOM 838 N N . GLY A 1 105 ? 0.736 -4.778 11.860 1.00 93.44 105 GLY A N 1
ATOM 839 C CA . GLY A 1 105 ? 2.092 -4.978 12.389 1.00 93.44 105 GLY A CA 1
ATOM 840 C C . GLY A 1 105 ? 2.900 -6.074 11.680 1.00 93.44 105 GLY A C 1
ATOM 841 O O . GLY A 1 105 ? 4.121 -6.073 11.785 1.00 93.44 105 GLY A O 1
ATOM 842 N N . GLN A 1 106 ? 2.254 -6.953 10.906 1.00 95.56 106 GLN A N 1
ATOM 843 C CA . GLN A 1 106 ? 2.914 -8.003 10.109 1.00 95.56 106 GLN A CA 1
ATOM 844 C C . GLN A 1 106 ? 2.505 -7.960 8.630 1.00 95.56 106 GLN A C 1
ATOM 846 O O . GLN A 1 106 ? 2.646 -8.936 7.896 1.00 95.56 106 GLN A O 1
ATOM 851 N N . LYS A 1 107 ? 1.978 -6.817 8.187 1.00 97.06 107 LYS A N 1
ATOM 852 C CA . LYS A 1 107 ? 1.590 -6.599 6.797 1.00 97.06 107 LYS A CA 1
ATOM 853 C C . LYS A 1 107 ? 2.821 -6.584 5.896 1.00 97.06 107 LYS A C 1
ATOM 855 O O . LYS A 1 107 ? 3.823 -5.940 6.202 1.00 97.06 107 LYS A O 1
ATOM 860 N N . THR A 1 108 ? 2.715 -7.248 4.755 1.00 97.06 108 THR A N 1
ATOM 861 C CA . THR A 1 108 ? 3.704 -7.224 3.684 1.00 97.06 108 THR A CA 1
ATOM 862 C C . THR A 1 108 ? 3.908 -5.787 3.197 1.00 97.06 108 THR A C 1
ATOM 864 O O . THR A 1 108 ? 2.947 -5.045 2.990 1.00 97.06 108 THR A O 1
ATOM 867 N N . THR A 1 109 ? 5.169 -5.396 3.009 1.00 96.69 109 THR A N 1
ATOM 868 C CA . THR A 1 109 ? 5.559 -4.009 2.700 1.00 96.69 109 THR A CA 1
ATOM 869 C C . THR A 1 109 ? 6.040 -3.796 1.264 1.00 96.69 109 THR A C 1
ATOM 871 O O . THR A 1 109 ? 6.411 -2.687 0.894 1.00 96.69 109 THR A O 1
ATOM 874 N N . SER A 1 110 ? 6.073 -4.851 0.449 1.00 94.62 110 SER A N 1
ATOM 875 C CA . SER A 1 110 ? 6.539 -4.812 -0.942 1.00 94.62 110 SER A CA 1
ATOM 876 C C . SER A 1 110 ? 5.675 -5.690 -1.842 1.00 94.62 110 SER A C 1
ATOM 878 O O . SER A 1 110 ? 5.017 -6.624 -1.382 1.00 94.62 110 SER A O 1
ATOM 880 N N . ASN A 1 111 ? 5.703 -5.415 -3.143 1.00 91.38 111 ASN A N 1
ATOM 881 C CA . ASN A 1 111 ? 4.942 -6.169 -4.132 1.00 91.38 111 ASN A CA 1
ATOM 882 C C . ASN A 1 111 ? 5.748 -7.328 -4.726 1.00 91.38 111 ASN A C 1
ATOM 884 O O . ASN A 1 111 ? 6.898 -7.169 -5.135 1.00 91.38 111 ASN A O 1
ATOM 888 N N . ASN A 1 112 ? 5.094 -8.481 -4.877 1.00 90.19 112 ASN A N 1
ATOM 889 C CA . ASN A 1 112 ? 5.588 -9.571 -5.713 1.00 90.19 112 ASN A CA 1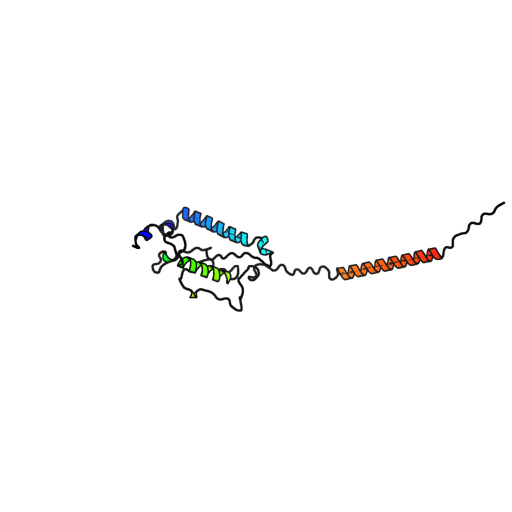
ATOM 890 C C . ASN A 1 112 ? 5.002 -9.427 -7.124 1.00 90.19 112 ASN A C 1
ATOM 892 O O . ASN A 1 112 ? 3.834 -9.745 -7.329 1.00 90.19 112 ASN A O 1
ATOM 896 N N . PHE A 1 113 ? 5.820 -9.030 -8.099 1.00 89.69 113 PHE A N 1
ATOM 897 C CA . PHE A 1 113 ? 5.412 -8.838 -9.498 1.00 89.69 113 PHE A CA 1
ATOM 898 C C . PHE A 1 113 ? 5.422 -10.120 -10.352 1.00 89.69 113 PHE A C 1
ATOM 900 O O . PHE A 1 113 ? 5.556 -10.071 -11.569 1.00 89.69 113 PHE A O 1
ATOM 907 N N . THR A 1 114 ? 5.279 -11.303 -9.758 1.00 89.62 114 THR A N 1
ATOM 908 C CA . THR A 1 114 ? 5.058 -12.534 -10.535 1.00 89.62 114 THR A CA 1
ATOM 909 C C . THR A 1 114 ? 3.623 -12.557 -11.048 1.00 89.62 114 THR A C 1
ATOM 911 O O . THR A 1 114 ? 2.716 -12.638 -10.228 1.00 89.62 114 THR A O 1
ATOM 914 N N . HIS A 1 115 ? 3.390 -12.534 -12.363 1.00 87.94 115 HIS A N 1
ATOM 915 C CA . HIS A 1 115 ? 2.025 -12.507 -12.905 1.00 87.94 115 HIS A CA 1
ATOM 916 C C . HIS A 1 115 ? 1.310 -13.858 -12.772 1.00 87.94 115 HIS A C 1
ATOM 918 O O . HIS A 1 115 ? 1.327 -14.679 -13.688 1.00 87.94 115 HIS A O 1
ATOM 924 N N . SER A 1 116 ? 0.732 -14.110 -11.595 1.00 90.38 116 SER A N 1
ATOM 925 C CA . SER A 1 116 ? 0.066 -15.368 -11.254 1.00 90.38 116 SER A CA 1
ATOM 926 C C . SER A 1 116 ? -1.040 -15.177 -10.221 1.00 90.38 116 SER A C 1
ATOM 928 O O . SER A 1 116 ? -0.818 -14.657 -9.125 1.00 90.38 116 SER A O 1
ATOM 930 N N . ARG A 1 117 ? -2.220 -15.725 -10.528 1.00 89.44 117 ARG A N 1
ATOM 931 C CA . ARG A 1 117 ? -3.374 -15.757 -9.617 1.00 89.44 117 ARG A CA 1
ATOM 932 C C . ARG A 1 117 ? -3.197 -16.710 -8.433 1.00 89.44 117 ARG A C 1
ATOM 934 O O . ARG A 1 117 ? -3.928 -16.587 -7.459 1.00 89.44 117 ARG A O 1
ATOM 941 N N . THR A 1 118 ? -2.210 -17.609 -8.463 1.00 92.94 118 THR A N 1
ATOM 942 C CA . THR A 1 118 ? -1.944 -18.559 -7.363 1.00 92.94 118 THR A CA 1
ATOM 943 C C . THR A 1 118 ? -1.513 -17.888 -6.059 1.00 92.94 118 THR A C 1
ATOM 945 O O . THR A 1 118 ? -1.498 -18.526 -5.014 1.00 92.94 118 THR A O 1
ATOM 948 N N . LYS A 1 119 ? -1.158 -16.600 -6.108 1.00 93.44 119 LYS A N 1
ATOM 949 C CA . LYS A 1 119 ? -0.761 -15.811 -4.938 1.00 93.44 119 LYS A CA 1
ATOM 950 C C . LYS A 1 119 ? -1.945 -15.307 -4.116 1.00 93.44 119 LYS A C 1
ATOM 952 O O . LYS A 1 119 ? -1.719 -14.806 -3.019 1.00 93.44 119 LYS A O 1
ATOM 957 N N . LEU A 1 120 ? -3.168 -15.362 -4.649 1.00 94.00 120 LEU A N 1
ATOM 958 C CA . LEU A 1 120 ? -4.362 -14.930 -3.927 1.00 94.00 120 LEU A CA 1
ATOM 959 C C . LEU A 1 120 ? -4.550 -15.795 -2.682 1.00 94.00 120 LEU A C 1
ATOM 961 O O . LEU A 1 120 ? -4.705 -17.012 -2.774 1.00 94.00 120 LEU A O 1
ATOM 965 N N . ARG A 1 121 ? -4.539 -15.153 -1.515 1.00 94.19 121 ARG A N 1
ATOM 966 C CA . ARG A 1 121 ? -4.837 -15.813 -0.250 1.00 94.19 121 ARG A CA 1
ATOM 967 C C . ARG A 1 121 ? -6.342 -15.927 -0.067 1.00 94.19 121 ARG A C 1
ATOM 969 O O . ARG A 1 121 ? -7.099 -15.008 -0.384 1.00 94.19 121 ARG A O 1
ATOM 976 N N . CYS A 1 122 ? -6.753 -17.066 0.472 1.00 93.12 122 CYS A N 1
ATOM 977 C CA . CYS A 1 122 ? -8.120 -17.295 0.911 1.00 93.12 122 CYS A CA 1
ATOM 978 C C . CYS A 1 122 ? -8.185 -17.117 2.435 1.00 93.12 122 CYS A C 1
ATOM 980 O O . CYS A 1 122 ? -7.247 -17.542 3.116 1.00 93.12 122 CYS A O 1
ATOM 982 N N . PRO A 1 123 ? -9.259 -16.517 2.976 1.00 93.81 123 PRO A N 1
ATOM 983 C CA . PRO A 1 123 ? -9.534 -16.561 4.409 1.00 93.81 123 PRO A CA 1
ATOM 984 C C . PRO A 1 123 ? -9.607 -18.008 4.905 1.00 93.81 123 PRO A C 1
ATOM 986 O O . PRO A 1 123 ? -10.007 -18.905 4.156 1.00 93.81 123 PRO A O 1
ATOM 989 N N . SER A 1 124 ? -9.247 -18.230 6.166 1.00 92.38 124 SER A N 1
ATOM 990 C CA . SER A 1 124 ? -9.353 -19.538 6.815 1.00 92.38 124 SER A CA 1
ATOM 991 C C . SER A 1 124 ? -10.331 -19.476 7.993 1.00 92.38 124 SER A C 1
ATOM 993 O O . SER A 1 124 ? -10.649 -18.381 8.461 1.00 92.38 124 SER A O 1
ATOM 995 N N . PRO A 1 125 ? -10.821 -20.619 8.503 1.00 94.62 125 PRO A N 1
ATOM 996 C CA . PRO A 1 125 ? -11.643 -20.638 9.714 1.00 94.62 125 PRO A CA 1
ATOM 997 C C . PRO A 1 125 ? -10.952 -20.008 10.934 1.00 94.62 125 PRO A C 1
ATOM 999 O O . PRO A 1 125 ? -11.624 -19.433 11.785 1.00 94.62 125 PRO A O 1
ATOM 1002 N N . GLU A 1 126 ? -9.620 -20.082 11.008 1.00 92.69 126 GLU A N 1
ATOM 1003 C CA . GLU A 1 126 ? -8.812 -19.501 12.087 1.00 92.69 126 GLU A CA 1
ATOM 1004 C C . GLU A 1 126 ? -8.673 -17.974 11.970 1.00 92.69 126 GLU A C 1
ATOM 1006 O O . GLU A 1 126 ? -8.515 -17.297 12.984 1.00 92.69 126 GLU A O 1
ATOM 1011 N N . SER A 1 127 ? -8.747 -17.420 10.752 1.00 91.06 127 SER A N 1
ATOM 1012 C CA . SER A 1 127 ? -8.780 -15.971 10.504 1.00 91.06 127 SER A CA 1
ATOM 1013 C C . SER A 1 127 ? -9.807 -15.621 9.414 1.00 91.06 127 SER A C 1
ATOM 1015 O O . SER A 1 127 ? -9.455 -15.435 8.243 1.00 91.06 127 SER A O 1
ATOM 1017 N N . PRO A 1 128 ? -11.104 -15.557 9.774 1.00 93.69 128 PRO A N 1
ATOM 1018 C CA . PRO A 1 128 ? -12.186 -15.381 8.805 1.00 93.69 128 PRO A CA 1
ATOM 1019 C C . PRO A 1 128 ? -12.467 -13.911 8.452 1.00 93.69 128 PRO A C 1
ATOM 1021 O O . PRO A 1 128 ? -13.300 -13.638 7.588 1.00 93.69 128 PRO A O 1
ATOM 1024 N N . TYR A 1 129 ? -11.803 -12.955 9.109 1.00 93.69 129 TYR A N 1
ATOM 1025 C CA . TYR A 1 129 ? -12.073 -11.522 8.976 1.00 93.69 129 TYR A CA 1
ATOM 1026 C C . TYR A 1 129 ? -10.883 -10.761 8.397 1.00 93.69 129 TYR A C 1
ATOM 1028 O O . TYR A 1 129 ? -9.732 -11.172 8.524 1.00 93.69 129 TYR A O 1
ATOM 1036 N N . LEU A 1 130 ? -11.159 -9.588 7.822 1.00 96.25 130 LEU A N 1
ATOM 1037 C CA . LEU A 1 130 ? -10.102 -8.635 7.497 1.00 96.25 130 LEU A CA 1
ATOM 1038 C C . LEU A 1 130 ? -9.452 -8.115 8.783 1.00 96.25 130 LEU A C 1
ATOM 1040 O O . LEU A 1 130 ? -10.121 -7.866 9.793 1.00 96.25 130 LEU A O 1
ATOM 1044 N N . HIS A 1 131 ? -8.141 -7.921 8.738 1.00 96.06 131 HIS A N 1
ATOM 1045 C CA . HIS A 1 131 ? -7.382 -7.519 9.909 1.00 96.06 131 HIS A CA 1
ATOM 1046 C C . HIS A 1 131 ? -7.452 -6.014 10.164 1.00 96.06 131 HIS A C 1
ATOM 1048 O O . HIS A 1 131 ? -7.116 -5.184 9.314 1.00 96.06 131 HIS A O 1
ATOM 1054 N N . THR A 1 132 ? -7.828 -5.686 11.394 1.00 94.75 132 THR A N 1
ATOM 1055 C CA . THR A 1 132 ? -7.886 -4.348 11.975 1.00 94.75 132 THR A CA 1
ATOM 1056 C C . THR A 1 132 ? -6.929 -4.253 13.154 1.00 94.75 132 THR A C 1
ATOM 1058 O O . THR A 1 132 ? -6.385 -5.254 13.619 1.00 94.75 132 THR A O 1
ATOM 1061 N N . LEU A 1 133 ? -6.723 -3.047 13.682 1.00 92.56 133 LEU A N 1
ATOM 1062 C CA . LEU A 1 133 ? -5.893 -2.868 14.872 1.00 92.56 133 LEU A CA 1
ATOM 1063 C C . LEU A 1 133 ? -6.423 -3.640 16.093 1.00 92.56 133 LEU A C 1
ATOM 1065 O O . LEU A 1 133 ? -5.629 -4.175 16.867 1.00 92.56 133 LEU A O 1
ATOM 1069 N N . ARG A 1 134 ? -7.752 -3.744 16.231 1.00 89.31 134 ARG A N 1
ATOM 1070 C CA . ARG A 1 134 ? -8.422 -4.423 17.349 1.00 89.31 134 ARG A CA 1
ATOM 1071 C C . ARG A 1 134 ? -8.233 -5.940 17.285 1.00 89.31 134 ARG A C 1
ATOM 1073 O O . ARG A 1 134 ? -7.746 -6.533 18.239 1.00 89.31 134 ARG A O 1
ATOM 1080 N N . ASN A 1 135 ? -8.530 -6.567 16.143 1.00 91.69 135 ASN A N 1
ATOM 1081 C CA . ASN A 1 135 ? -8.376 -8.024 15.995 1.00 91.69 135 ASN A CA 1
ATOM 1082 C C . ASN A 1 135 ? -6.923 -8.478 15.741 1.00 91.69 135 ASN A C 1
ATOM 1084 O O . ASN A 1 135 ? -6.658 -9.674 15.691 1.00 91.69 135 ASN A O 1
ATOM 1088 N N . SER A 1 136 ? -5.983 -7.533 15.620 1.00 91.69 136 SER A N 1
ATOM 1089 C CA . SER A 1 136 ? -4.537 -7.801 15.590 1.00 91.69 136 SER A CA 1
ATOM 1090 C C . SER A 1 136 ? -3.864 -7.601 16.955 1.00 91.69 136 SER A C 1
ATOM 1092 O O . SER A 1 136 ? -2.641 -7.634 17.026 1.00 91.69 136 SER A O 1
ATOM 1094 N N . GLN A 1 137 ? -4.638 -7.376 18.029 1.00 84.81 137 GLN A N 1
ATOM 1095 C CA . GLN A 1 137 ? -4.148 -7.200 19.409 1.00 84.81 137 GLN A CA 1
ATOM 1096 C C . GLN A 1 137 ? -3.194 -6.001 19.603 1.00 84.81 137 GLN A C 1
ATOM 1098 O O . GLN A 1 137 ? -2.411 -5.968 20.549 1.00 84.81 137 GLN A O 1
ATOM 1103 N N . LEU A 1 138 ? -3.255 -4.998 18.718 1.00 81.69 138 LEU A N 1
ATOM 1104 C CA . LEU A 1 138 ? -2.433 -3.781 18.809 1.00 81.69 138 LEU A CA 1
ATOM 1105 C C . LEU A 1 138 ? -3.149 -2.612 19.489 1.00 81.69 138 LEU A C 1
ATOM 1107 O O . LEU A 1 138 ? -2.508 -1.641 19.888 1.00 81.69 138 LEU A O 1
ATOM 1111 N N . LEU A 1 139 ? -4.468 -2.702 19.642 1.00 74.06 139 LEU A N 1
ATOM 1112 C CA . LEU A 1 139 ? -5.207 -1.895 20.602 1.00 74.06 139 LEU A CA 1
ATOM 1113 C C . LEU A 1 139 ? -5.415 -2.771 21.828 1.00 74.06 139 LEU A C 1
ATOM 1115 O O . LEU A 1 139 ? -6.137 -3.763 21.752 1.00 74.06 139 LEU A O 1
ATOM 1119 N N . GLN A 1 140 ? -4.761 -2.429 22.940 1.00 60.06 140 GLN A N 1
ATOM 1120 C CA . GLN A 1 140 ? -5.177 -2.969 24.230 1.00 60.06 140 GLN A CA 1
ATOM 1121 C C . GLN A 1 140 ? -6.627 -2.555 24.432 1.00 60.06 140 GLN A C 1
ATOM 1123 O O . GLN A 1 140 ? -6.940 -1.360 24.389 1.00 60.06 140 GLN A O 1
ATOM 1128 N N . ASP A 1 141 ? -7.503 -3.539 24.605 1.00 54.59 141 ASP A N 1
ATOM 1129 C CA . ASP A 1 141 ? -8.880 -3.252 24.949 1.00 54.59 141 ASP A CA 1
ATOM 1130 C C . ASP A 1 141 ? -8.858 -2.541 26.295 1.00 54.59 141 ASP A C 1
ATOM 1132 O O . ASP A 1 141 ? -8.442 -3.090 27.316 1.00 54.59 141 ASP A O 1
ATOM 1136 N N . ARG A 1 142 ? -9.262 -1.275 26.300 1.00 50.22 142 ARG A N 1
ATOM 1137 C CA . ARG A 1 142 ? -9.462 -0.526 27.538 1.00 50.22 142 ARG A CA 1
ATOM 1138 C C . ARG A 1 142 ? -10.848 -0.832 28.121 1.00 50.22 142 ARG A C 1
ATOM 1140 O O . ARG A 1 142 ? -11.492 0.052 28.672 1.00 50.22 142 ARG A O 1
ATOM 1147 N N . SER A 1 143 ? -11.286 -2.080 27.987 1.00 49.59 143 SER A N 1
ATOM 1148 C CA . SER A 1 143 ? -12.436 -2.694 28.646 1.00 49.59 143 SER A CA 1
ATOM 1149 C C . SER A 1 143 ? -11.930 -4.031 29.194 1.00 49.59 143 SER A C 1
ATOM 1151 O O . SER A 1 143 ? -11.569 -4.899 28.415 1.00 49.59 143 SER A O 1
ATOM 1153 N N . GLU A 1 144 ? -11.742 -4.268 30.484 1.00 47.62 144 GLU A N 1
ATOM 1154 C CA . GLU A 1 144 ? -12.388 -3.730 31.669 1.00 47.62 144 GLU A CA 1
ATOM 1155 C C . GLU A 1 144 ? -11.320 -3.284 32.683 1.00 47.62 144 GLU A C 1
ATOM 1157 O O . GLU A 1 144 ? -10.749 -4.088 33.413 1.00 47.62 144 GLU A O 1
ATOM 1162 N N . ALA A 1 145 ? -11.100 -1.980 32.835 1.00 46.09 145 ALA A N 1
ATOM 1163 C CA . ALA A 1 145 ? -11.088 -1.506 34.211 1.00 46.09 145 ALA A CA 1
ATOM 1164 C C . ALA A 1 145 ? -12.566 -1.358 34.552 1.00 46.09 145 ALA A C 1
ATOM 1166 O O . ALA A 1 145 ? -13.106 -0.264 34.417 1.00 46.09 145 ALA A O 1
ATOM 1167 N N . ASP A 1 146 ? -13.228 -2.478 34.864 1.00 47.03 146 ASP A N 1
ATOM 1168 C CA . ASP A 1 146 ? -14.490 -2.447 35.591 1.00 47.03 146 ASP A CA 1
ATOM 1169 C C . ASP A 1 146 ? -14.166 -1.624 36.832 1.00 47.03 146 ASP A C 1
ATOM 1171 O O . ASP A 1 146 ? -13.368 -2.069 37.673 1.00 47.03 146 ASP A O 1
ATOM 1175 N N . PRO A 1 147 ? -14.623 -0.364 36.931 1.00 47.94 147 PRO A N 1
ATOM 1176 C CA . PRO A 1 147 ? -14.496 0.299 38.189 1.00 47.94 147 PRO A CA 1
ATOM 1177 C C . PRO A 1 147 ? -15.434 -0.531 39.050 1.00 47.94 147 PRO A C 1
ATOM 1179 O O . PRO A 1 147 ? -16.651 -0.430 38.926 1.00 47.94 147 PRO A O 1
ATOM 1182 N N . SER A 1 148 ? -14.873 -1.302 39.973 1.00 52.19 148 SER A N 1
ATOM 1183 C CA . SER A 1 148 ? -15.556 -1.853 41.142 1.00 52.19 148 SER A CA 1
ATOM 1184 C C . SER A 1 148 ? -16.113 -0.732 42.049 1.00 52.19 148 SER A C 1
ATOM 1186 O O . SER A 1 148 ? -16.117 -0.808 43.278 1.00 52.19 148 SER A O 1
ATOM 1188 N N . VAL A 1 149 ? -16.530 0.372 41.445 1.00 56.16 149 VAL A N 1
ATOM 1189 C CA . VAL A 1 149 ? -17.113 1.573 41.977 1.00 56.16 149 VAL A CA 1
ATOM 1190 C C . VAL A 1 149 ? -18.603 1.377 41.756 1.00 56.16 149 VAL A C 1
ATOM 1192 O O . VAL A 1 149 ? -19.121 1.673 40.688 1.00 56.16 149 VAL A O 1
ATOM 1195 N N . LEU A 1 150 ? -19.250 0.821 42.787 1.00 59.44 150 LEU A N 1
ATOM 1196 C CA . LEU A 1 150 ? -20.636 1.072 43.233 1.00 59.44 150 LEU A CA 1
ATOM 1197 C C . LEU A 1 150 ? -21.364 -0.171 43.780 1.00 59.44 150 LEU A C 1
ATOM 1199 O O . LEU A 1 150 ? -22.527 -0.053 44.153 1.00 59.44 150 LEU A O 1
ATOM 1203 N N . SER A 1 151 ? -20.711 -1.325 43.973 1.00 59.91 151 SER A N 1
ATOM 1204 C CA . SER A 1 151 ? -21.372 -2.428 44.705 1.00 59.91 151 SER A CA 1
ATOM 1205 C C . SER A 1 151 ? -21.595 -2.110 46.191 1.00 59.91 151 SER A C 1
ATOM 1207 O O . SER A 1 151 ? -22.573 -2.575 46.769 1.00 59.91 151 SER A O 1
ATOM 1209 N N . TRP A 1 152 ? -20.715 -1.325 46.824 1.00 64.00 152 TRP A N 1
ATOM 1210 C CA . TRP A 1 152 ? -20.823 -0.970 48.249 1.00 64.00 152 TRP A CA 1
ATOM 1211 C C . TRP A 1 152 ? -21.571 0.349 48.488 1.00 64.00 152 TRP A C 1
ATOM 1213 O O . TRP A 1 152 ? -22.150 0.555 49.555 1.00 64.00 152 TRP A O 1
ATOM 1223 N N . ALA A 1 153 ? -21.598 1.238 47.493 1.00 68.50 153 ALA A N 1
ATOM 1224 C CA . ALA A 1 153 ? -22.206 2.557 47.626 1.00 68.50 153 ALA A CA 1
ATOM 1225 C C . ALA A 1 153 ? -23.734 2.486 47.758 1.00 68.50 153 ALA A C 1
ATOM 1227 O O . ALA A 1 153 ? -24.317 3.261 48.513 1.00 68.50 153 ALA A O 1
ATOM 1228 N N . MET A 1 154 ? -24.375 1.527 47.081 1.00 65.94 154 MET A N 1
ATOM 1229 C CA . MET A 1 154 ? -25.820 1.306 47.195 1.00 65.94 154 MET A CA 1
ATOM 1230 C C . MET A 1 154 ? -26.241 0.814 48.594 1.00 65.94 154 MET A C 1
ATOM 1232 O O . MET A 1 154 ? -27.120 1.440 49.191 1.00 65.94 154 MET A O 1
ATOM 1236 N N . PRO A 1 155 ? -25.598 -0.214 49.188 1.00 70.38 155 PRO A N 1
ATOM 1237 C CA . PRO A 1 155 ? -25.848 -0.600 50.578 1.00 70.38 155 PRO A CA 1
ATOM 1238 C C . PRO A 1 155 ? -25.607 0.522 51.596 1.00 70.38 155 PRO A C 1
ATOM 1240 O O . PRO A 1 155 ? -26.409 0.696 52.513 1.00 70.38 155 PRO A O 1
ATOM 1243 N N . VAL A 1 156 ? -24.532 1.307 51.441 1.00 78.00 156 VAL A N 1
ATOM 1244 C CA . VAL A 1 156 ? -24.197 2.390 52.384 1.00 78.00 156 VAL A CA 1
ATOM 1245 C C . VAL A 1 156 ? -25.199 3.544 52.299 1.00 78.00 156 VAL A C 1
ATOM 1247 O O . VAL A 1 156 ? -25.635 4.045 53.336 1.00 78.00 156 VAL A O 1
ATOM 1250 N N . ALA A 1 157 ? -25.626 3.927 51.093 1.00 76.00 157 ALA A N 1
ATOM 1251 C CA . ALA A 1 157 ? -26.654 4.950 50.909 1.00 76.00 157 ALA A CA 1
ATOM 1252 C C . ALA A 1 157 ? -28.013 4.509 51.482 1.00 76.00 157 ALA A C 1
ATOM 1254 O O . ALA A 1 157 ? -28.669 5.282 52.183 1.00 76.00 157 ALA A O 1
ATOM 1255 N N . ALA A 1 158 ? -28.408 3.251 51.251 1.00 75.25 158 ALA A N 1
ATOM 1256 C CA . ALA A 1 158 ? -29.645 2.691 51.794 1.00 75.25 158 ALA A CA 1
ATOM 1257 C C . ALA A 1 158 ? -29.619 2.603 53.331 1.00 75.25 158 ALA A C 1
ATOM 1259 O O . ALA A 1 158 ? -30.578 3.008 53.992 1.00 75.25 158 ALA A O 1
ATOM 1260 N N . GLY A 1 159 ? -28.507 2.134 53.910 1.00 81.06 159 GLY A N 1
ATOM 1261 C CA . GLY A 1 159 ? -28.326 2.053 55.361 1.00 81.06 159 GLY A CA 1
ATOM 1262 C C . GLY A 1 159 ? -28.334 3.427 56.035 1.00 81.06 159 GLY A C 1
ATOM 1263 O O . GLY A 1 159 ? -29.048 3.629 57.019 1.00 81.06 159 GLY A O 1
ATOM 1264 N N . GLY A 1 160 ? -27.605 4.398 55.474 1.00 81.31 160 GLY A N 1
ATOM 1265 C CA . GLY A 1 160 ? -27.564 5.769 55.989 1.00 81.31 160 GLY A CA 1
ATOM 1266 C C . GLY A 1 160 ? -28.931 6.461 55.957 1.00 81.31 160 GLY A C 1
ATOM 1267 O O . GLY A 1 160 ? -29.330 7.086 56.943 1.00 81.31 160 GLY A O 1
ATOM 1268 N N . GLY A 1 161 ? -29.687 6.296 54.865 1.00 82.12 161 GLY A N 1
ATOM 1269 C CA . GLY A 1 161 ? -31.037 6.855 54.733 1.00 82.12 161 GLY A CA 1
ATOM 1270 C C . GLY A 1 161 ? -32.030 6.297 55.760 1.00 82.12 161 GLY A C 1
ATOM 1271 O O . GLY A 1 161 ? -32.800 7.056 56.351 1.00 82.12 161 GLY A O 1
ATOM 1272 N N . LEU A 1 162 ? -31.974 4.989 56.033 1.00 83.62 162 LEU A N 1
ATOM 1273 C CA . LEU A 1 162 ? -32.825 4.326 57.029 1.00 83.62 162 LEU A CA 1
ATOM 1274 C C . LEU A 1 162 ? -32.571 4.836 58.452 1.00 83.62 162 LEU A C 1
ATOM 1276 O O . LEU A 1 162 ? -33.521 5.134 59.176 1.00 83.62 162 LEU A O 1
ATOM 1280 N N . VAL A 1 163 ? -31.304 4.983 58.847 1.00 85.56 163 VAL A N 1
ATOM 1281 C CA . VAL A 1 163 ? -30.941 5.459 60.194 1.00 85.56 163 VAL A CA 1
ATOM 1282 C C . VAL A 1 163 ? -31.418 6.895 60.418 1.00 85.56 163 VAL A C 1
ATOM 1284 O O . VAL A 1 163 ? -32.008 7.193 61.459 1.00 85.56 163 VAL A O 1
ATOM 1287 N N . LEU A 1 164 ? -31.231 7.774 59.429 1.00 86.19 164 LEU A N 1
ATOM 1288 C CA . LEU A 1 164 ? -31.703 9.159 59.501 1.00 86.19 164 LEU A CA 1
ATOM 1289 C C . LEU A 1 164 ? -33.236 9.242 59.563 1.00 86.19 164 LEU A C 1
ATOM 1291 O O . LEU A 1 164 ? -33.778 9.999 60.372 1.00 86.19 164 LEU A O 1
ATOM 1295 N N . GLY A 1 165 ? -33.944 8.438 58.765 1.00 86.50 165 GLY A N 1
ATOM 1296 C CA . GLY A 1 165 ? -35.409 8.386 58.770 1.00 86.50 165 GLY A CA 1
ATOM 1297 C C . GLY A 1 165 ? -35.992 7.891 60.098 1.00 86.50 165 GLY A C 1
ATOM 1298 O O . GLY A 1 165 ? -36.905 8.503 60.650 1.00 86.50 165 GLY A O 1
ATOM 1299 N N . VAL A 1 166 ? -35.437 6.816 60.667 1.00 87.44 166 VAL A N 1
ATOM 1300 C CA . VAL A 1 166 ? -35.893 6.288 61.965 1.00 87.44 166 VAL A CA 1
ATOM 1301 C C . VAL A 1 166 ? -35.560 7.259 63.097 1.00 87.44 166 VAL A C 1
ATOM 1303 O O . VAL A 1 166 ? -36.416 7.531 63.940 1.00 87.44 166 VAL A O 1
ATOM 1306 N N . GLY A 1 167 ? -34.351 7.831 63.098 1.00 87.06 167 GLY A N 1
ATOM 1307 C CA . GLY A 1 167 ? -33.930 8.807 64.103 1.00 87.06 167 GLY A CA 1
ATOM 1308 C C . GLY A 1 167 ? -34.830 10.044 64.126 1.00 87.06 167 GLY A C 1
ATOM 1309 O O . GLY A 1 167 ? -35.328 10.430 65.184 1.00 87.06 167 GLY A O 1
ATOM 1310 N N . THR A 1 168 ? -35.118 10.621 62.957 1.00 87.31 168 THR A N 1
ATOM 1311 C CA . THR A 1 168 ? -36.025 11.776 62.841 1.00 87.31 168 THR A CA 1
ATOM 1312 C C . THR A 1 168 ? -37.451 11.445 63.290 1.00 87.31 168 THR A C 1
ATOM 1314 O O . THR A 1 168 ? -38.067 12.239 64.002 1.00 87.31 168 THR A O 1
ATOM 1317 N N . MET A 1 169 ? -37.964 10.252 62.971 1.00 85.44 169 MET A N 1
ATOM 1318 C CA . MET A 1 169 ? -39.305 9.815 63.377 1.00 85.44 169 MET A CA 1
ATOM 1319 C C . MET A 1 169 ? -39.429 9.589 64.893 1.00 85.44 169 MET A C 1
ATOM 1321 O O . MET A 1 169 ? -40.420 9.996 65.504 1.00 85.44 169 MET A O 1
ATOM 1325 N N . MET A 1 170 ? -38.403 9.003 65.516 1.00 86.50 170 MET A N 1
ATOM 1326 C CA . MET A 1 170 ? -38.327 8.793 66.967 1.00 86.50 170 MET A CA 1
ATOM 1327 C C . MET A 1 170 ? -38.279 10.125 67.725 1.00 86.50 170 MET A C 1
ATOM 1329 O O . MET A 1 170 ? -39.034 10.321 68.679 1.00 86.50 170 MET A O 1
ATOM 1333 N N . VAL A 1 171 ? -37.452 11.071 67.261 1.00 88.25 171 VAL A N 1
ATOM 1334 C CA . VAL A 1 171 ? -37.380 12.427 67.827 1.00 88.25 171 VAL A CA 1
ATOM 1335 C C . VAL A 1 171 ? -38.722 13.142 67.686 1.00 88.25 171 VAL A C 1
ATOM 1337 O O . VAL A 1 171 ? -39.220 13.709 68.658 1.00 88.25 171 VAL A O 1
ATOM 1340 N N . TRP A 1 172 ? -39.359 13.066 66.516 1.00 85.38 172 TRP A N 1
ATOM 1341 C CA . TRP A 1 172 ? -40.659 13.698 66.302 1.00 85.38 172 TRP A CA 1
ATOM 1342 C C . TRP A 1 172 ? -41.753 13.118 67.208 1.00 85.38 172 TRP A C 1
ATOM 1344 O O . TRP A 1 172 ? -42.524 13.876 67.801 1.00 85.38 172 TRP A O 1
ATOM 1354 N N . ARG A 1 173 ? -41.791 11.790 67.394 1.00 84.94 173 ARG A N 1
ATOM 1355 C CA . ARG A 1 173 ? -42.710 11.138 68.343 1.00 84.94 173 ARG A CA 1
ATOM 1356 C C . ARG A 1 173 ? -42.470 11.583 69.785 1.00 84.94 173 ARG A C 1
ATOM 1358 O O . ARG A 1 173 ? -43.441 11.859 70.484 1.00 84.94 173 ARG A O 1
ATOM 1365 N N . ALA A 1 174 ? -41.214 11.703 70.216 1.00 84.06 174 ALA A N 1
ATOM 1366 C CA . ALA A 1 174 ? -40.879 12.163 71.564 1.00 84.06 174 ALA A CA 1
ATOM 1367 C C . ALA A 1 174 ? -41.293 13.627 71.801 1.00 84.06 174 ALA A C 1
ATOM 1369 O O . ALA A 1 174 ? -41.851 13.952 72.849 1.00 84.06 174 ALA A O 1
ATOM 1370 N N . VAL A 1 175 ? -41.076 14.506 70.816 1.00 80.06 175 VAL A N 1
ATOM 1371 C CA . VAL A 1 175 ? -41.498 15.916 70.884 1.00 80.06 175 VAL A CA 1
ATOM 1372 C C . VAL A 1 175 ? -43.023 16.033 70.919 1.00 80.06 175 VAL A C 1
ATOM 1374 O O . VAL A 1 175 ? -43.561 16.778 71.736 1.00 80.06 175 VAL A O 1
ATOM 1377 N N . ARG A 1 176 ? -43.731 15.266 70.081 1.00 76.06 176 ARG A N 1
ATOM 1378 C CA . ARG A 1 176 ? -45.200 15.273 70.038 1.00 76.06 176 ARG A CA 1
ATOM 1379 C C . ARG A 1 176 ? -45.822 14.705 71.316 1.00 76.06 176 ARG A C 1
ATOM 1381 O O . ARG A 1 176 ? -46.787 15.275 71.807 1.00 76.06 176 ARG A O 1
ATOM 1388 N N . GLY A 1 177 ? -45.243 13.641 71.879 1.00 72.88 177 GLY A N 1
ATOM 1389 C CA . GLY A 1 177 ? -45.658 13.094 73.174 1.00 72.88 177 GLY A CA 1
ATOM 1390 C C . GLY A 1 177 ? -45.488 14.107 74.309 1.00 72.88 177 GLY A C 1
ATOM 1391 O O . GLY A 1 177 ? -46.414 14.313 75.084 1.00 72.88 177 GLY A O 1
ATOM 1392 N N . ARG A 1 178 ? -44.359 14.833 74.345 1.00 66.06 178 ARG A N 1
ATOM 1393 C CA . ARG A 1 178 ? -44.129 15.902 75.333 1.00 66.06 178 ARG A CA 1
ATOM 1394 C C . ARG A 1 178 ? -45.097 17.077 75.202 1.00 66.06 178 ARG A C 1
ATOM 1396 O O . ARG A 1 178 ? -45.515 17.610 76.221 1.00 66.06 178 ARG A O 1
ATOM 1403 N N . GLN A 1 179 ? -45.469 17.474 73.983 1.00 59.53 179 GLN A N 1
ATOM 1404 C CA . GLN A 1 179 ? -46.475 18.528 73.786 1.00 59.53 179 GLN A CA 1
ATOM 1405 C C . GLN A 1 179 ? -47.880 18.101 74.223 1.00 59.53 179 GLN A C 1
ATOM 1407 O O . GLN A 1 179 ? -48.680 18.948 74.610 1.00 59.53 179 GLN A O 1
ATOM 1412 N N . GLN A 1 180 ? -48.188 16.805 74.164 1.00 58.88 180 GLN A N 1
ATOM 1413 C CA . GLN A 1 180 ? -49.493 16.280 74.557 1.00 58.88 180 GLN A CA 1
ATOM 1414 C C . GLN A 1 180 ? -49.639 16.140 76.084 1.00 58.88 180 GLN A C 1
ATOM 1416 O O . GLN A 1 180 ? -50.759 16.176 76.584 1.00 58.88 180 GLN A O 1
ATOM 1421 N N . GLU A 1 181 ? -48.526 16.052 76.825 1.00 57.12 181 GLU A N 1
ATOM 1422 C CA . GLU A 1 181 ? -48.513 16.031 78.299 1.00 57.12 181 GLU A CA 1
ATOM 1423 C C . GLU A 1 181 ? -48.487 17.421 78.960 1.00 57.12 181 GLU A C 1
ATOM 1425 O O . GLU A 1 181 ? -48.655 17.525 80.173 1.00 57.12 181 GLU A O 1
ATOM 1430 N N . THR A 1 182 ? -48.329 18.505 78.195 1.00 50.97 182 THR A N 1
ATOM 1431 C CA . THR A 1 182 ? -48.457 19.879 78.708 1.00 50.97 182 THR A CA 1
ATOM 1432 C C . THR A 1 182 ? -49.854 20.442 78.412 1.00 50.97 182 THR A C 1
ATOM 1434 O O . THR A 1 182 ? -50.089 20.879 77.284 1.00 50.97 182 THR A O 1
ATOM 1437 N N . PRO A 1 183 ? -50.804 20.465 79.369 1.00 55.91 183 PRO A N 1
ATOM 1438 C CA .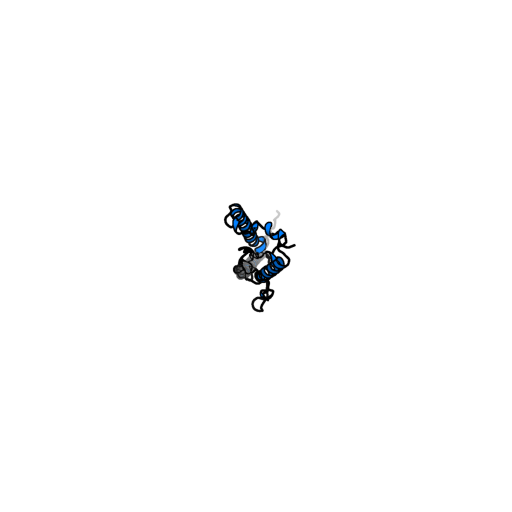 PRO A 1 183 ? -52.080 21.147 79.167 1.00 55.91 183 PRO A CA 1
ATOM 1439 C C . PRO A 1 183 ? -51.892 22.678 79.189 1.00 55.91 183 PRO A C 1
ATOM 1441 O O . PRO A 1 183 ? -51.002 23.176 79.886 1.00 55.91 183 PRO A O 1
ATOM 1444 N N . PRO A 1 184 ? -52.714 23.457 78.456 1.00 51.91 184 PRO A N 1
ATOM 1445 C CA . PRO A 1 184 ? -52.640 24.913 78.494 1.00 51.91 184 PRO A CA 1
ATOM 1446 C C . PRO A 1 184 ? -53.063 25.432 79.874 1.00 51.91 184 PRO A C 1
ATOM 1448 O O . PRO A 1 184 ? -54.115 25.075 80.403 1.00 51.91 184 PRO A O 1
ATOM 1451 N N . MET A 1 185 ? -52.231 26.294 80.455 1.00 50.47 185 MET A N 1
ATOM 1452 C CA . MET A 1 185 ? -52.488 26.960 81.728 1.00 50.47 185 MET A CA 1
ATOM 1453 C C . MET A 1 185 ? -53.604 28.000 81.530 1.00 50.47 185 MET A C 1
ATOM 1455 O O . MET A 1 185 ? -53.398 29.015 80.866 1.00 50.47 185 MET A O 1
ATOM 1459 N N . SER A 1 186 ? -54.804 27.734 82.058 1.00 48.72 186 SER A N 1
ATOM 1460 C CA . SER A 1 186 ? -55.917 28.690 82.032 1.00 48.72 186 SER A CA 1
ATOM 1461 C C . SER A 1 186 ? -55.658 29.816 83.033 1.00 48.72 186 SER A C 1
ATOM 1463 O O . SER A 1 186 ? -55.607 29.574 84.242 1.00 48.72 186 SER A O 1
ATOM 1465 N N . LEU A 1 187 ? -55.524 31.047 82.545 1.00 48.75 187 LEU A N 1
ATOM 1466 C CA . LEU A 1 187 ? -55.492 32.240 83.383 1.00 48.75 187 LEU A CA 1
ATOM 1467 C C . LEU A 1 187 ? -56.940 32.701 83.618 1.00 48.75 187 LEU A C 1
ATOM 1469 O O . LEU A 1 187 ? -57.564 33.270 82.726 1.00 48.75 187 LEU A O 1
ATOM 1473 N N . ASN A 1 188 ? -57.489 32.423 84.801 1.00 43.25 188 ASN A N 1
ATOM 1474 C CA . ASN A 1 188 ? -58.751 33.024 85.232 1.00 43.25 188 ASN A CA 1
ATOM 1475 C C . ASN A 1 188 ? -58.481 34.443 85.743 1.00 43.25 188 ASN A C 1
ATOM 1477 O O . ASN A 1 188 ? -57.808 34.637 86.754 1.00 43.25 188 ASN A O 1
ATOM 1481 N N . THR A 1 189 ? -59.031 35.424 85.035 1.00 46.91 189 THR A N 1
ATOM 1482 C CA . THR A 1 189 ? -59.135 36.826 85.442 1.00 46.91 189 THR A CA 1
ATOM 1483 C C . THR A 1 189 ? -60.135 36.941 86.599 1.00 46.91 189 THR A C 1
ATOM 1485 O O . THR A 1 189 ? -61.304 36.600 86.429 1.00 46.91 189 THR A O 1
ATOM 1488 N N . MET A 1 190 ? -59.706 37.421 87.771 1.00 39.41 190 MET A N 1
ATOM 1489 C CA . MET A 1 190 ? -60.623 37.865 88.829 1.00 39.41 190 MET A CA 1
ATOM 1490 C C . MET A 1 190 ? -60.922 39.354 88.651 1.00 39.41 190 MET A C 1
ATOM 1492 O O . MET A 1 190 ? -60.016 40.182 88.624 1.00 39.41 190 MET A O 1
ATOM 1496 N N . SER A 1 191 ? -62.212 39.655 88.524 1.00 43.78 191 SER A N 1
ATOM 1497 C CA . SER A 1 191 ? -62.806 40.981 88.670 1.00 43.78 191 SER A CA 1
ATOM 1498 C C . SER A 1 191 ? -63.051 41.256 90.151 1.00 43.78 191 SER A C 1
ATOM 1500 O O . SER A 1 191 ? -63.721 40.445 90.786 1.00 43.78 191 SER A O 1
ATOM 1502 N N . PHE A 1 192 ? -62.582 42.401 90.647 1.00 43.28 192 PHE A N 1
ATOM 1503 C CA . PHE A 1 192 ? -63.231 43.240 91.662 1.00 43.28 192 PHE A CA 1
ATOM 1504 C C . PHE A 1 192 ? -62.778 44.685 91.458 1.00 43.28 192 PHE A C 1
ATOM 1506 O O . PHE A 1 192 ? -61.568 44.881 91.201 1.00 43.28 192 PHE A O 1
#

Radius of gyration: 39.23 Å; chains: 1; bounding box: 85×64×126 Å

Foldseek 3Di:
DPPVLVPQQVVQDPVCVDPPVVVVVLVVVLVVLVVLVVVQVDPVAPPDPVHGDDDQQQPQPEDFPADPVRGGDQQQDDSNSPHGDVQVVVQVVQLSQVQQQDAPVGHHNHTDSDSDPVSRDDADPVRNGGYDCVNSCVDDPPPDPPVPPDPVVVVVVVVVVVVVVVVVVVVVVVVVVVVVPDDDDDDDDDDD

Secondary structure (DSSP, 8-state):
--SSGGGS-GGGSGGGTT-HHHHHHHHHHHHHHHHHHHHHT-HHHHS-SS-------TTTT----B-TTSSB-GGGB-TTSSSB-HHHHHHHHHHHHHHHTS-TTS---S------GGGPPPPBTTB-S---TTTTT-S----------STTHHHHHHHHHHHHHHHHHHHHHHHHHHHHS-------PPP-

pLDDT: mean 81.8, std 16.72, range [39.41, 97.62]

Sequence (192 aa):
MLLAARSNCTCLSRSQENSLELQELKQVNWNFQSGISRLSYGPQYLQREDFTVVVQPFFQNTLVPLNSRGGADLTFFSEDCFHFSERGHAEMAIALWNNMLEPVGQKTTSNNFTHSRTKLRCPSPESPYLHTLRNSQLLQDRSEADPSVLSWAMPVAAGGGLVLGVGTMMVWRAVRGRQQETPPMSLNTMSF

InterPro domains:
  IPR001087 GDSL lipase/esterase [PF00657] (24-95)
  IPR038885 Phospholipase B1, membrane-associated [PTHR21325] (5-145)